Protein AF-A0A8H9Z1A9-F1 (afdb_monomer_lite)

Radius of gyration: 27.66 Å; chains: 1; bounding box: 93×55×69 Å

Organism: NCBI:txid2745518

Structure (mmCIF, N/CA/C/O backbone):
data_AF-A0A8H9Z1A9-F1
#
_entry.id   AF-A0A8H9Z1A9-F1
#
loop_
_atom_site.group_PDB
_atom_site.id
_atom_site.type_symbol
_atom_site.label_atom_id
_atom_site.label_alt_id
_atom_site.label_comp_id
_atom_site.label_asym_id
_atom_site.label_entity_id
_atom_site.label_seq_id
_atom_site.pdbx_PDB_ins_code
_atom_site.Cartn_x
_atom_site.Cartn_y
_atom_site.Cartn_z
_atom_site.occupancy
_atom_site.B_iso_or_equiv
_atom_site.auth_seq_id
_atom_site.auth_comp_id
_atom_site.auth_asym_id
_atom_site.auth_atom_id
_atom_site.pdbx_PDB_model_num
ATOM 1 N N . MET A 1 1 ? -10.142 10.545 -4.985 1.00 62.84 1 MET A N 1
ATOM 2 C CA . MET A 1 1 ? -9.110 9.482 -5.034 1.00 62.84 1 MET A CA 1
ATOM 3 C C . MET A 1 1 ? -9.281 8.607 -3.799 1.00 62.84 1 MET A C 1
ATOM 5 O O . MET A 1 1 ? -9.238 9.154 -2.706 1.00 62.84 1 MET A O 1
ATOM 9 N N . VAL A 1 2 ? -9.558 7.305 -3.950 1.00 83.50 2 VAL A N 1
ATOM 10 C CA . VAL A 1 2 ? -9.891 6.419 -2.812 1.00 83.50 2 VAL A CA 1
ATOM 11 C C . VAL A 1 2 ? -8.651 6.142 -1.964 1.00 83.50 2 VAL A C 1
ATOM 13 O O . VAL A 1 2 ? -7.680 5.559 -2.443 1.00 83.50 2 VAL A O 1
ATOM 16 N N . ARG A 1 3 ? -8.652 6.579 -0.709 1.00 92.00 3 ARG A N 1
ATOM 17 C CA . ARG A 1 3 ? -7.568 6.290 0.233 1.00 92.00 3 ARG A CA 1
ATOM 18 C C . ARG A 1 3 ? -7.821 4.937 0.879 1.00 92.00 3 ARG A C 1
ATOM 20 O O . ARG A 1 3 ? -8.902 4.735 1.418 1.00 92.00 3 ARG A O 1
ATOM 27 N N . ILE A 1 4 ? -6.826 4.056 0.851 1.00 94.94 4 ILE A N 1
ATOM 28 C CA . ILE A 1 4 ? -6.911 2.742 1.492 1.00 94.94 4 ILE A CA 1
ATOM 29 C C . ILE A 1 4 ? -6.527 2.911 2.964 1.00 94.94 4 ILE A C 1
ATOM 31 O O . ILE A 1 4 ? -5.382 3.274 3.243 1.00 94.94 4 ILE A O 1
ATOM 35 N N . PRO A 1 5 ? -7.458 2.703 3.909 1.00 94.50 5 PRO A N 1
ATOM 36 C CA . PRO A 1 5 ? -7.191 2.853 5.330 1.00 94.50 5 PRO A CA 1
ATOM 37 C C . PRO A 1 5 ? -6.104 1.894 5.816 1.00 94.50 5 PRO A C 1
ATOM 39 O O . PRO A 1 5 ? -6.114 0.704 5.514 1.00 94.50 5 PRO A O 1
ATOM 42 N N . VAL A 1 6 ? -5.191 2.422 6.625 1.00 95.56 6 VAL A N 1
ATOM 43 C CA . VAL A 1 6 ? -4.161 1.658 7.339 1.00 95.56 6 VAL A CA 1
ATOM 44 C C . VAL A 1 6 ? -4.334 1.925 8.829 1.00 95.56 6 VAL A C 1
ATOM 46 O O . VAL A 1 6 ? -4.584 3.068 9.207 1.00 95.56 6 VAL A O 1
ATOM 49 N N . THR A 1 7 ? -4.228 0.904 9.675 1.00 95.31 7 THR A N 1
ATOM 50 C CA . THR A 1 7 ? -4.282 1.047 11.142 1.00 95.31 7 THR A CA 1
ATOM 51 C C . THR A 1 7 ? -2.880 1.132 11.745 1.00 95.31 7 THR A C 1
ATOM 53 O O . THR A 1 7 ? -1.889 0.772 11.104 1.00 95.31 7 THR A O 1
ATOM 56 N N . SER A 1 8 ? -2.760 1.576 12.998 1.00 94.19 8 SER A N 1
ATOM 57 C CA . SER A 1 8 ? -1.478 1.521 13.712 1.00 94.19 8 SER A CA 1
ATOM 58 C C . SER A 1 8 ? -0.990 0.076 13.869 1.00 94.19 8 SER A C 1
ATOM 60 O O . SER A 1 8 ? 0.189 -0.203 13.660 1.00 94.19 8 SER A O 1
ATOM 62 N N . ALA A 1 9 ? -1.905 -0.869 14.108 1.00 92.38 9 ALA A N 1
ATOM 63 C CA . ALA A 1 9 ? -1.573 -2.288 14.205 1.00 92.38 9 ALA A CA 1
ATOM 64 C C . ALA A 1 9 ? -0.994 -2.848 12.894 1.00 92.38 9 ALA A C 1
ATOM 66 O O . ALA A 1 9 ? -0.084 -3.677 12.930 1.00 92.38 9 ALA A O 1
ATOM 67 N N . ASP A 1 10 ? -1.455 -2.385 11.728 1.00 94.25 10 ASP A N 1
ATOM 68 C CA . ASP A 1 10 ? -0.893 -2.807 10.437 1.00 94.25 10 ASP A CA 1
ATOM 69 C C . ASP A 1 10 ? 0.576 -2.383 10.266 1.00 94.25 10 ASP A C 1
ATOM 71 O O . ASP A 1 10 ? 1.380 -3.113 9.671 1.00 94.25 10 ASP A O 1
ATOM 75 N N . LEU A 1 11 ? 0.945 -1.221 10.814 1.00 93.12 11 LEU A N 1
ATOM 76 C CA . LEU A 1 11 ? 2.328 -0.742 10.829 1.00 93.12 11 LEU A CA 1
ATOM 77 C C . LEU A 1 11 ? 3.201 -1.531 11.815 1.00 93.12 11 LEU A C 1
ATOM 79 O O . LEU A 1 11 ? 4.349 -1.860 11.489 1.00 93.12 11 LEU A O 1
ATOM 83 N N . ASP A 1 12 ? 2.651 -1.871 12.981 1.00 90.44 12 ASP A N 1
ATOM 84 C CA . ASP A 1 12 ? 3.384 -2.510 14.077 1.00 90.44 12 ASP A CA 1
ATOM 85 C C . ASP A 1 12 ? 3.617 -4.011 13.836 1.00 90.44 12 ASP A C 1
ATOM 87 O O . ASP A 1 12 ? 4.721 -4.517 14.045 1.00 90.44 12 ASP A O 1
ATOM 91 N N . THR A 1 13 ? 2.617 -4.717 13.297 1.00 83.75 13 THR A N 1
ATOM 92 C CA . THR A 1 13 ? 2.626 -6.181 13.071 1.00 83.75 13 THR A CA 1
ATOM 93 C C . THR A 1 13 ? 3.513 -6.640 11.908 1.00 83.75 13 THR A C 1
ATOM 95 O O . THR A 1 13 ? 3.608 -7.830 11.619 1.00 83.75 13 THR A O 1
ATOM 98 N N . GLY A 1 14 ? 4.174 -5.714 11.210 1.00 86.25 14 GLY A N 1
ATOM 99 C CA . GLY A 1 14 ? 5.086 -6.030 10.110 1.00 86.25 14 GLY A CA 1
ATOM 100 C C . GLY A 1 14 ? 4.408 -6.334 8.770 1.00 86.25 14 GLY A C 1
ATOM 101 O O . GLY A 1 14 ? 5.121 -6.504 7.780 1.00 86.25 14 GLY A O 1
ATOM 102 N N . ARG A 1 15 ? 3.070 -6.312 8.689 1.00 91.25 15 ARG A N 1
ATOM 103 C CA . ARG A 1 15 ? 2.307 -6.473 7.434 1.00 91.25 15 ARG A CA 1
ATOM 104 C C . ARG A 1 15 ? 2.761 -5.469 6.379 1.00 91.25 15 ARG A C 1
ATOM 106 O O . ARG A 1 15 ? 3.221 -5.853 5.308 1.00 91.25 15 ARG A O 1
ATOM 113 N N . ILE A 1 16 ? 2.774 -4.189 6.749 1.00 94.38 16 ILE A N 1
ATOM 114 C CA . ILE A 1 16 ? 3.230 -3.100 5.878 1.00 94.38 16 ILE A CA 1
ATOM 115 C C . ILE A 1 16 ? 4.717 -3.252 5.523 1.00 94.38 16 ILE A C 1
ATOM 117 O O . ILE A 1 16 ? 5.109 -3.028 4.379 1.00 94.38 16 ILE A O 1
ATOM 121 N N . LYS A 1 17 ? 5.561 -3.695 6.468 1.00 94.50 17 LYS A N 1
ATOM 122 C CA . LYS A 1 17 ? 6.991 -3.947 6.202 1.00 94.50 17 LYS A CA 1
ATOM 123 C C . LYS A 1 17 ? 7.175 -5.042 5.145 1.00 94.50 17 LYS A C 1
ATOM 125 O O . LYS A 1 17 ? 8.030 -4.899 4.273 1.00 94.50 17 LYS A O 1
ATOM 130 N N . SER A 1 18 ? 6.363 -6.098 5.203 1.00 95.19 18 SER A N 1
ATOM 131 C CA . SER A 1 18 ? 6.333 -7.164 4.199 1.00 95.19 18 SER A CA 1
ATOM 132 C C . SER A 1 18 ? 5.908 -6.620 2.835 1.00 95.19 18 SER A C 1
ATOM 134 O O . SER A 1 18 ? 6.637 -6.804 1.862 1.00 95.19 18 SER A O 1
ATOM 136 N N . SER A 1 19 ? 4.813 -5.857 2.759 1.00 95.69 19 SER A N 1
ATOM 137 C CA . SER A 1 19 ? 4.343 -5.261 1.500 1.00 95.69 19 SER A CA 1
ATOM 138 C C . SER A 1 19 ? 5.366 -4.307 0.875 1.00 95.69 19 SER A C 1
ATOM 140 O O . SER A 1 19 ? 5.621 -4.393 -0.321 1.00 95.69 19 SER A O 1
ATOM 142 N N . ILE A 1 20 ? 6.033 -3.464 1.671 1.00 95.56 20 ILE A N 1
ATOM 143 C CA . ILE A 1 20 ? 7.129 -2.591 1.208 1.00 95.56 20 ILE A CA 1
ATOM 144 C C . ILE A 1 20 ? 8.306 -3.418 0.679 1.00 95.56 20 ILE A C 1
ATOM 146 O O . ILE A 1 20 ? 8.873 -3.098 -0.364 1.00 95.56 20 ILE A O 1
ATOM 150 N N . SER A 1 21 ? 8.683 -4.490 1.382 1.00 94.50 21 SER A N 1
ATOM 151 C CA . SER A 1 21 ? 9.758 -5.388 0.943 1.00 94.50 21 SER A CA 1
ATOM 152 C C . SER A 1 21 ? 9.432 -6.034 -0.404 1.00 94.50 21 SER A C 1
ATOM 154 O O . SER A 1 21 ? 10.288 -6.087 -1.285 1.00 94.50 21 SER A O 1
ATOM 156 N N . LYS A 1 22 ? 8.182 -6.471 -0.600 1.00 95.12 22 LYS A N 1
ATOM 157 C CA . LYS A 1 22 ? 7.711 -7.013 -1.879 1.00 95.12 22 LYS A CA 1
ATOM 158 C C . LYS A 1 22 ? 7.690 -5.942 -2.968 1.00 95.12 22 LYS A C 1
ATOM 160 O O . LYS A 1 22 ? 8.250 -6.179 -4.030 1.00 95.12 22 LYS A O 1
ATOM 165 N N . LEU A 1 23 ? 7.171 -4.744 -2.683 1.00 94.50 23 LEU A N 1
ATOM 166 C CA . LEU A 1 23 ? 7.170 -3.618 -3.625 1.00 94.50 23 LEU A CA 1
ATOM 167 C C . LEU A 1 23 ? 8.586 -3.294 -4.121 1.00 94.50 23 LEU A C 1
ATOM 169 O O . LEU A 1 23 ? 8.792 -3.097 -5.314 1.00 94.50 23 LEU A O 1
ATOM 173 N N . SER A 1 24 ? 9.580 -3.320 -3.226 1.00 93.94 24 SER A N 1
ATOM 174 C CA . SER A 1 24 ? 10.984 -3.087 -3.582 1.00 93.94 24 SER A CA 1
ATOM 175 C C . SER A 1 24 ? 11.524 -4.066 -4.629 1.00 93.94 24 SER A C 1
ATOM 177 O O . SER A 1 24 ? 12.461 -3.702 -5.333 1.00 93.94 24 SER A O 1
ATOM 179 N N . LYS A 1 25 ? 10.990 -5.293 -4.715 1.00 92.69 25 LYS A N 1
ATOM 180 C CA . LYS A 1 25 ? 11.422 -6.310 -5.692 1.00 92.69 25 LYS A CA 1
ATOM 181 C C . LYS A 1 25 ? 10.863 -6.056 -7.091 1.00 92.69 25 LYS A C 1
ATOM 183 O O . LYS A 1 25 ? 11.420 -6.545 -8.064 1.00 92.69 25 LYS A O 1
ATOM 188 N N . HIS A 1 26 ? 9.770 -5.304 -7.178 1.00 91.00 26 HIS A N 1
ATOM 189 C CA . HIS A 1 26 ? 9.081 -4.993 -8.428 1.00 91.00 26 HIS A CA 1
ATOM 190 C C . HIS A 1 26 ? 9.408 -3.595 -8.960 1.00 91.00 26 HIS A C 1
ATOM 192 O O . HIS A 1 26 ? 8.809 -3.174 -9.947 1.00 91.00 26 HIS A O 1
ATOM 198 N N . HIS A 1 27 ? 10.336 -2.879 -8.319 1.00 86.00 27 HIS A N 1
ATOM 199 C CA . HIS A 1 27 ? 10.733 -1.545 -8.750 1.00 86.00 27 HIS A CA 1
ATOM 200 C C . HIS A 1 27 ? 11.257 -1.584 -10.202 1.00 86.00 27 HIS A C 1
ATOM 202 O O . HIS A 1 27 ? 12.023 -2.496 -10.528 1.00 86.00 27 HIS A O 1
ATOM 208 N N . PRO A 1 28 ? 10.845 -0.640 -11.072 1.00 80.69 28 PRO A N 1
ATOM 209 C CA . PRO A 1 28 ? 11.168 -0.672 -12.501 1.00 80.69 28 PRO A CA 1
ATOM 210 C C . PRO A 1 28 ? 12.679 -0.648 -12.768 1.00 80.69 28 PRO A C 1
ATOM 212 O O . PRO A 1 28 ? 13.165 -1.414 -13.598 1.00 80.69 28 PRO A O 1
ATOM 215 N N . ASP A 1 29 ? 13.430 0.138 -11.996 1.00 76.19 29 ASP A N 1
ATOM 216 C CA . ASP A 1 29 ? 14.893 0.130 -12.037 1.00 76.19 29 ASP A CA 1
ATOM 217 C C . ASP A 1 29 ? 15.447 -1.046 -11.223 1.00 76.19 29 ASP A C 1
ATOM 219 O O . ASP A 1 29 ? 15.693 -0.932 -10.022 1.00 76.19 29 ASP A O 1
ATOM 223 N N . GLN A 1 30 ? 15.613 -2.203 -11.869 1.00 68.81 30 GLN A N 1
ATOM 224 C CA . GLN A 1 30 ? 16.149 -3.413 -11.226 1.00 68.81 30 GLN A CA 1
ATOM 225 C C . GLN A 1 30 ? 17.680 -3.420 -11.102 1.00 68.81 30 GLN A C 1
ATOM 227 O O . GLN A 1 30 ? 18.226 -4.220 -10.343 1.00 68.81 30 GLN A O 1
ATOM 232 N N . SER A 1 31 ? 18.382 -2.540 -11.824 1.00 74.12 31 SER A N 1
ATOM 233 C CA . SER A 1 31 ? 19.851 -2.482 -11.830 1.00 74.12 31 SER A CA 1
ATOM 234 C C . SER A 1 31 ? 20.436 -2.005 -10.499 1.00 74.12 31 SER A C 1
ATOM 236 O O . SER A 1 31 ? 21.551 -2.381 -10.142 1.00 74.12 31 SER A O 1
ATOM 238 N N . VAL A 1 32 ? 19.679 -1.210 -9.736 1.00 80.62 32 VAL A N 1
ATOM 239 C CA . VAL A 1 32 ? 20.080 -0.695 -8.426 1.00 80.62 32 VAL A CA 1
ATOM 240 C C . VAL A 1 32 ? 18.917 -0.840 -7.460 1.00 80.62 32 VAL A C 1
ATOM 242 O O . VAL A 1 32 ? 17.820 -0.344 -7.700 1.00 80.62 32 VAL A O 1
ATOM 245 N N . LYS A 1 33 ? 19.162 -1.486 -6.317 1.00 85.31 33 LYS A N 1
ATOM 246 C CA . LYS A 1 33 ? 18.145 -1.619 -5.272 1.00 85.31 33 LYS A CA 1
ATOM 247 C C . LYS A 1 33 ? 17.685 -0.224 -4.815 1.00 85.31 33 LYS A C 1
ATOM 249 O O . LYS A 1 33 ? 18.521 0.557 -4.350 1.00 85.31 33 LYS A O 1
ATOM 254 N N . PRO A 1 34 ? 16.380 0.094 -4.879 1.00 90.25 34 PRO A N 1
ATOM 255 C CA . PRO A 1 34 ? 15.892 1.414 -4.507 1.00 90.25 34 PRO A CA 1
ATOM 256 C C . PRO A 1 34 ? 16.126 1.689 -3.018 1.00 90.25 34 PRO A C 1
ATOM 258 O O . PRO A 1 34 ? 16.069 0.791 -2.168 1.00 90.25 34 PRO A O 1
ATOM 261 N N . LYS A 1 35 ? 16.351 2.963 -2.679 1.00 93.06 35 LYS A N 1
ATOM 262 C CA . LYS A 1 35 ? 16.435 3.395 -1.280 1.00 93.06 35 LYS A CA 1
ATOM 263 C C . LYS A 1 35 ? 15.122 3.074 -0.569 1.00 93.06 35 LYS A C 1
ATOM 265 O O . LYS A 1 35 ? 14.036 3.297 -1.100 1.00 93.06 35 LYS A O 1
ATOM 270 N N . ARG A 1 36 ? 15.215 2.616 0.682 1.00 93.81 36 ARG A N 1
ATOM 271 C CA . ARG A 1 36 ? 14.041 2.268 1.499 1.00 93.81 36 ARG A CA 1
ATOM 272 C C . ARG A 1 36 ? 13.038 3.420 1.615 1.00 93.81 36 ARG A C 1
ATOM 274 O O . ARG A 1 36 ? 11.839 3.167 1.576 1.00 93.81 36 ARG A O 1
ATOM 281 N N . SER A 1 37 ? 13.521 4.655 1.750 1.00 94.81 37 SER A N 1
ATOM 282 C CA . SER A 1 37 ? 12.680 5.854 1.818 1.00 94.81 37 SER A CA 1
ATOM 283 C C . SER A 1 37 ? 11.862 6.056 0.542 1.00 94.81 37 SER A C 1
ATOM 285 O O . SER A 1 37 ? 10.675 6.354 0.633 1.00 94.81 37 SER A O 1
ATOM 287 N N . THR A 1 38 ? 12.456 5.819 -0.631 1.00 94.00 38 THR A N 1
ATOM 288 C CA . THR A 1 38 ? 11.764 5.875 -1.925 1.00 94.00 38 THR A CA 1
ATOM 289 C C . THR A 1 38 ? 10.660 4.829 -1.990 1.00 94.00 38 THR A C 1
ATOM 291 O O . THR A 1 38 ? 9.514 5.175 -2.247 1.00 94.00 38 THR A O 1
ATOM 294 N N . VAL A 1 39 ? 10.960 3.569 -1.650 1.00 95.25 39 VAL A N 1
ATOM 295 C CA . VAL A 1 39 ? 9.948 2.497 -1.668 1.00 95.25 39 VAL A CA 1
ATOM 296 C C . VAL A 1 39 ? 8.817 2.780 -0.678 1.00 95.25 39 VAL A C 1
ATOM 298 O O . VAL A 1 39 ? 7.655 2.554 -0.990 1.00 95.25 39 VAL A O 1
ATOM 301 N N . GLN A 1 40 ? 9.131 3.308 0.507 1.00 96.50 40 GLN A N 1
ATOM 302 C CA . GLN A 1 40 ? 8.133 3.733 1.493 1.00 96.50 40 GLN A CA 1
ATOM 303 C C . GLN A 1 40 ? 7.245 4.866 0.976 1.00 96.50 40 GLN A C 1
ATOM 305 O O . GLN A 1 40 ? 6.033 4.842 1.187 1.00 96.50 40 GLN A O 1
ATOM 310 N N . HIS A 1 41 ? 7.841 5.850 0.305 1.00 96.25 41 HIS A N 1
ATOM 311 C CA . HIS A 1 41 ? 7.111 6.955 -0.294 1.00 96.25 41 HIS A CA 1
ATOM 312 C C . HIS A 1 41 ? 6.172 6.454 -1.397 1.00 96.25 41 HIS A C 1
ATOM 314 O O . HIS A 1 41 ? 4.972 6.704 -1.325 1.00 96.25 41 HIS A O 1
ATOM 320 N N . THR A 1 42 ? 6.680 5.652 -2.337 1.00 95.31 42 THR A N 1
ATOM 321 C CA . THR A 1 42 ? 5.867 5.039 -3.395 1.00 95.31 42 THR A CA 1
ATOM 322 C C . THR A 1 42 ? 4.760 4.163 -2.819 1.00 95.31 42 THR A C 1
ATOM 324 O O . THR A 1 42 ? 3.618 4.252 -3.258 1.00 95.31 42 THR A O 1
ATOM 327 N N . PHE A 1 43 ? 5.061 3.364 -1.793 1.00 96.69 43 PHE A N 1
ATOM 328 C CA . PHE A 1 43 ? 4.066 2.546 -1.105 1.00 96.69 43 PHE A CA 1
ATOM 329 C C . PHE A 1 43 ? 2.927 3.398 -0.520 1.00 96.69 43 PHE A C 1
ATOM 331 O O . PHE A 1 43 ? 1.757 3.046 -0.635 1.00 96.69 43 PHE A O 1
ATOM 338 N N . ALA A 1 44 ? 3.239 4.552 0.070 1.00 97.06 44 ALA A N 1
ATOM 339 C CA . ALA A 1 44 ? 2.214 5.464 0.564 1.00 97.06 44 ALA A CA 1
ATOM 340 C C . ALA A 1 44 ? 1.374 6.067 -0.578 1.00 97.06 44 ALA A C 1
ATOM 342 O O . ALA A 1 44 ? 0.147 6.120 -0.476 1.00 97.06 44 ALA A O 1
ATOM 343 N N . GLN A 1 45 ? 2.013 6.448 -1.686 1.00 95.88 45 GLN A N 1
ATOM 344 C CA . GLN A 1 45 ? 1.337 7.005 -2.861 1.00 95.88 45 GLN A CA 1
ATOM 345 C C . GLN A 1 45 ? 0.358 6.022 -3.498 1.00 95.88 45 GLN A C 1
ATOM 347 O O . GLN A 1 45 ? -0.790 6.385 -3.762 1.00 95.88 45 GLN A O 1
ATOM 352 N N . ILE A 1 46 ? 0.751 4.757 -3.678 1.00 96.25 46 ILE A N 1
ATOM 353 C CA . ILE A 1 46 ? -0.156 3.739 -4.229 1.00 96.25 46 ILE A CA 1
ATOM 354 C C . ILE A 1 46 ? -1.345 3.471 -3.296 1.00 96.25 46 ILE A C 1
ATOM 356 O O . ILE A 1 46 ? -2.437 3.173 -3.773 1.00 96.25 46 ILE A O 1
ATOM 360 N N . LEU A 1 47 ? -1.198 3.682 -1.984 1.00 96.44 47 LEU A N 1
ATOM 361 C CA . LEU A 1 47 ? -2.310 3.612 -1.031 1.00 96.44 47 LEU A CA 1
ATOM 362 C C . LEU A 1 47 ? -3.178 4.887 -0.984 1.00 96.44 47 LEU A C 1
ATOM 364 O O . LEU A 1 47 ? -4.259 4.882 -0.394 1.00 96.44 47 LEU A O 1
ATOM 368 N N . GLY A 1 48 ? -2.773 5.960 -1.668 1.00 95.56 48 GLY A N 1
ATOM 369 C CA . GLY A 1 48 ? -3.537 7.208 -1.773 1.00 95.56 48 GLY A CA 1
ATOM 370 C C . GLY A 1 48 ? -3.156 8.260 -0.728 1.00 95.56 48 GLY A C 1
ATOM 371 O O . GLY A 1 48 ? -3.982 9.095 -0.346 1.00 95.56 48 GLY A O 1
ATOM 372 N N . TYR A 1 49 ? -1.917 8.207 -0.246 1.00 96.44 49 TYR A N 1
ATOM 373 C CA . TYR A 1 49 ? -1.316 9.196 0.647 1.00 96.44 49 TYR A CA 1
ATOM 374 C C . TYR A 1 49 ? -0.251 10.004 -0.103 1.00 96.44 49 TYR A C 1
ATOM 376 O O . TYR A 1 49 ? 0.397 9.492 -1.007 1.00 96.44 49 TYR A O 1
ATOM 384 N N . GLY A 1 50 ? -0.025 11.257 0.280 1.00 94.06 50 GLY A N 1
ATOM 385 C CA . GLY A 1 50 ? 1.029 12.101 -0.286 1.00 94.06 50 GLY A CA 1
ATOM 386 C C . GLY A 1 50 ? 2.441 11.662 0.110 1.00 94.06 50 GLY A C 1
ATOM 387 O O . GLY A 1 50 ? 3.406 11.990 -0.574 1.00 94.06 50 GLY A O 1
ATOM 388 N N . GLY A 1 51 ? 2.587 10.885 1.187 1.00 95.69 51 GLY A N 1
ATOM 389 C CA . GLY A 1 51 ? 3.869 10.324 1.597 1.00 95.69 51 GLY A CA 1
ATOM 390 C C . GLY A 1 51 ? 3.776 9.426 2.827 1.00 95.69 51 GLY A C 1
ATOM 391 O O . GLY A 1 51 ? 2.726 9.290 3.457 1.00 95.69 51 GLY A O 1
ATOM 392 N N . TYR A 1 52 ? 4.901 8.803 3.185 1.00 97.00 52 TYR A N 1
ATOM 393 C CA . TYR A 1 52 ? 4.932 7.803 4.256 1.00 97.00 52 TYR A CA 1
ATOM 394 C C . TYR A 1 52 ? 4.639 8.387 5.646 1.00 97.00 52 TYR A C 1
ATOM 396 O O . TYR A 1 52 ? 4.010 7.723 6.465 1.00 97.00 52 TYR A O 1
ATOM 404 N N . GLU A 1 53 ? 5.032 9.635 5.912 1.00 97.19 53 GLU A N 1
ATOM 405 C CA . GLU A 1 53 ? 4.719 10.303 7.185 1.00 97.19 53 GLU A CA 1
ATOM 406 C C . GLU A 1 53 ? 3.230 10.659 7.309 1.00 97.19 53 GLU A C 1
ATOM 408 O O . GLU A 1 53 ? 2.651 10.527 8.390 1.00 97.19 53 GLU A O 1
ATOM 413 N N . GLU A 1 54 ? 2.569 11.019 6.203 1.00 97.38 54 GLU A N 1
ATOM 414 C CA . GLU A 1 54 ? 1.114 11.201 6.188 1.00 97.38 54 GLU A CA 1
ATOM 415 C C . GLU A 1 54 ? 0.401 9.870 6.451 1.00 97.38 54 GLU A C 1
ATOM 417 O O . GLU A 1 54 ? -0.504 9.811 7.285 1.00 97.38 54 GLU A O 1
ATOM 422 N N . LEU A 1 55 ? 0.852 8.787 5.807 1.00 97.19 55 LEU A N 1
ATOM 423 C CA . LEU A 1 55 ? 0.329 7.441 6.042 1.00 97.19 55 LEU A CA 1
ATOM 424 C C . LEU A 1 55 ? 0.447 7.048 7.519 1.00 97.19 55 LEU A C 1
ATOM 426 O O . LEU A 1 55 ? -0.535 6.600 8.107 1.00 97.19 55 LEU A O 1
ATOM 430 N N . ARG A 1 56 ? 1.612 7.259 8.151 1.00 96.88 56 ARG A N 1
ATOM 431 C CA . ARG A 1 56 ? 1.802 6.982 9.589 1.00 96.88 56 ARG A CA 1
ATOM 432 C C . ARG A 1 56 ? 0.894 7.832 10.468 1.00 96.88 56 ARG A C 1
ATOM 434 O O . ARG A 1 56 ? 0.291 7.319 11.408 1.00 96.88 56 ARG A O 1
ATOM 441 N N . SER A 1 57 ? 0.790 9.122 10.159 1.00 96.88 57 SER A N 1
ATOM 442 C CA . SER A 1 57 ? -0.055 10.053 10.908 1.00 96.88 57 SER A CA 1
ATOM 443 C C . SER A 1 57 ? -1.521 9.637 10.840 1.00 96.88 57 SER A C 1
ATOM 445 O O . SER A 1 57 ? -2.206 9.619 11.862 1.00 96.88 57 SER A O 1
ATOM 447 N N . GLN A 1 58 ? -1.998 9.240 9.659 1.00 95.50 58 GLN A N 1
ATOM 448 C CA . GLN A 1 58 ? -3.359 8.747 9.493 1.00 95.50 58 GLN A CA 1
ATOM 449 C C . GLN A 1 58 ? -3.566 7.391 10.169 1.00 95.50 58 GLN A C 1
ATOM 451 O O . GLN A 1 58 ? -4.594 7.188 10.805 1.00 95.50 58 GLN A O 1
ATOM 456 N N . ALA A 1 59 ? -2.592 6.486 10.099 1.00 95.38 59 ALA A N 1
ATOM 457 C CA . ALA A 1 59 ? -2.675 5.196 10.773 1.00 95.38 59 ALA A CA 1
ATOM 458 C C . ALA A 1 59 ? -2.784 5.340 12.295 1.00 95.38 59 ALA A C 1
ATOM 460 O O . ALA A 1 59 ? -3.572 4.644 12.929 1.00 95.38 59 ALA A O 1
ATOM 461 N N . LYS A 1 60 ? -2.069 6.309 12.881 1.00 95.00 60 LYS A N 1
ATOM 462 C CA . LYS A 1 60 ? -2.208 6.6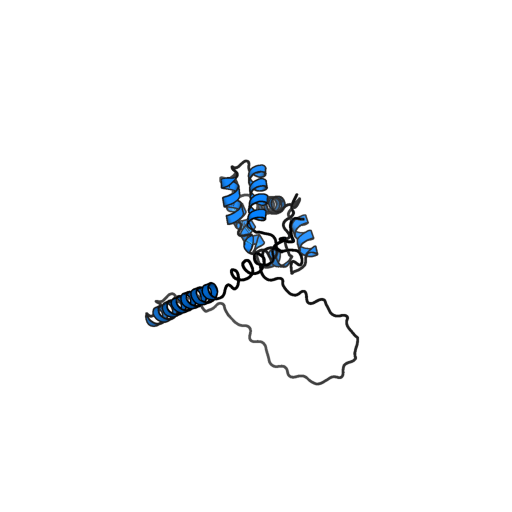54 14.300 1.00 95.00 60 LYS A CA 1
ATOM 463 C C . LYS A 1 60 ? -3.606 7.186 14.630 1.00 95.00 60 LYS A C 1
ATOM 465 O O . LYS A 1 60 ? -4.148 6.825 15.668 1.00 95.00 60 LYS A O 1
ATOM 470 N N . LYS A 1 61 ? -4.199 8.005 13.751 1.00 93.88 61 LYS A N 1
ATOM 471 C CA . LYS A 1 61 ? -5.582 8.500 13.907 1.00 93.88 61 LYS A CA 1
ATOM 472 C C . LYS A 1 61 ? -6.617 7.379 13.809 1.00 93.88 61 LYS A C 1
ATOM 474 O O . LYS A 1 61 ? -7.594 7.403 14.542 1.00 93.88 61 LYS A O 1
ATOM 479 N N . ASN A 1 62 ? -6.385 6.401 12.935 1.00 92.38 62 ASN A N 1
ATOM 480 C CA . ASN A 1 62 ? -7.256 5.237 12.781 1.00 92.38 62 ASN A CA 1
ATOM 481 C C . ASN A 1 62 ? -7.173 4.274 13.983 1.00 92.38 62 ASN A C 1
ATOM 483 O O . ASN A 1 62 ? -8.057 3.445 14.159 1.00 92.38 62 ASN A O 1
ATOM 487 N N . GLY A 1 63 ? -6.133 4.381 14.817 1.00 92.19 63 GLY A N 1
ATOM 488 C CA . GLY A 1 63 ? -5.939 3.520 15.979 1.00 92.19 63 GLY A CA 1
ATOM 489 C C . GLY A 1 63 ? -5.564 2.086 15.602 1.00 92.19 63 GLY A C 1
ATOM 490 O O . GLY A 1 63 ? -5.169 1.800 14.472 1.00 92.19 63 GLY A O 1
ATOM 491 N N . ALA A 1 64 ? -5.666 1.173 16.569 1.00 91.25 64 ALA A N 1
ATOM 492 C CA . ALA A 1 64 ? -5.234 -0.217 16.409 1.00 91.25 64 ALA A CA 1
ATOM 493 C C . ALA A 1 64 ? -6.213 -1.093 15.609 1.00 91.25 64 ALA A C 1
ATOM 495 O O . ALA A 1 64 ? -5.853 -2.197 15.208 1.00 91.25 64 ALA A O 1
ATOM 496 N N . ILE A 1 65 ? -7.450 -0.636 15.422 1.00 90.31 65 ILE A N 1
ATOM 497 C CA . ILE A 1 65 ? -8.539 -1.411 14.829 1.00 90.31 65 ILE A CA 1
ATOM 498 C C . ILE A 1 65 ? -9.262 -0.520 13.829 1.00 90.31 65 ILE A C 1
ATOM 500 O O . ILE A 1 65 ? -9.643 0.597 14.170 1.00 90.31 65 ILE A O 1
ATOM 504 N N . TYR A 1 66 ? -9.483 -1.024 12.619 1.00 89.94 66 TYR A N 1
ATOM 505 C CA . TYR A 1 66 ? -10.292 -0.324 11.632 1.00 89.94 66 TYR A CA 1
ATOM 506 C C . TYR A 1 66 ? -11.785 -0.489 11.946 1.00 89.94 66 TYR A C 1
ATOM 508 O O . TYR A 1 66 ? -12.260 -1.602 12.161 1.00 89.94 66 TYR A O 1
ATOM 516 N N . SER A 1 67 ? -12.518 0.624 11.985 1.00 84.62 67 SER A N 1
ATOM 517 C CA . SER A 1 67 ? -13.940 0.679 12.355 1.00 84.62 67 SER A CA 1
ATOM 518 C C . SER A 1 67 ? -14.884 1.034 11.203 1.00 84.62 67 SER A C 1
ATOM 520 O O . SER A 1 67 ? -16.092 1.110 11.413 1.00 84.62 67 SER A O 1
ATOM 522 N N . GLY A 1 68 ? -14.353 1.302 10.007 1.00 85.12 68 GLY A N 1
ATOM 523 C CA . GLY A 1 68 ? -15.169 1.624 8.838 1.00 85.12 68 GLY A CA 1
ATOM 524 C C . GLY A 1 68 ? -15.715 0.381 8.133 1.00 85.12 68 GLY A C 1
ATOM 525 O O . GLY A 1 68 ? -15.496 -0.751 8.564 1.00 85.12 68 GLY A O 1
ATOM 526 N N . GLN A 1 69 ? -16.416 0.604 7.022 1.00 85.25 69 GLN A N 1
ATOM 527 C CA . GLN A 1 69 ? -16.897 -0.472 6.159 1.00 85.25 69 GLN A CA 1
ATOM 528 C C . GLN A 1 69 ? -15.715 -1.244 5.558 1.00 85.25 69 GLN A C 1
ATOM 530 O O . GLN A 1 69 ? -14.766 -0.632 5.065 1.00 85.25 69 GLN A O 1
ATOM 535 N N . SER A 1 70 ? -15.789 -2.578 5.597 1.00 87.69 70 SER A N 1
ATOM 536 C CA . SER A 1 70 ? -14.798 -3.441 4.949 1.00 87.69 70 SER A CA 1
ATOM 537 C C . SER A 1 70 ? -14.709 -3.104 3.462 1.00 87.69 70 SER A C 1
ATOM 539 O O . SER A 1 70 ? -15.734 -2.876 2.817 1.00 87.69 70 SER A O 1
ATOM 541 N N . LEU A 1 71 ? -13.490 -3.039 2.934 1.00 90.44 71 LEU A N 1
ATOM 542 C CA . LEU A 1 71 ? -13.279 -2.789 1.511 1.00 90.44 71 LEU A CA 1
ATOM 543 C C . LEU A 1 71 ? -13.200 -4.109 0.751 1.00 90.44 71 LEU A C 1
ATOM 545 O O . LEU A 1 71 ? -12.563 -5.054 1.215 1.00 90.44 71 LEU A O 1
ATOM 549 N N . GLU A 1 72 ? -13.783 -4.137 -0.445 1.00 91.25 72 GLU A N 1
ATOM 550 C CA . GLU A 1 72 ? -13.617 -5.250 -1.374 1.00 91.25 72 GLU A CA 1
ATOM 551 C C . GLU A 1 72 ? -12.180 -5.282 -1.902 1.00 91.25 72 GLU A C 1
ATOM 553 O O . GLU A 1 72 ? -11.607 -4.261 -2.305 1.00 91.25 72 GLU A O 1
ATOM 558 N N . LEU A 1 73 ? -11.566 -6.466 -1.863 1.00 91.00 73 LEU A N 1
ATOM 559 C CA . LEU A 1 73 ? -10.163 -6.623 -2.240 1.00 91.00 73 LEU A CA 1
ATOM 560 C C . LEU A 1 73 ? -9.948 -6.302 -3.723 1.00 91.00 73 LEU A C 1
ATOM 562 O O . LEU A 1 73 ? -8.961 -5.647 -4.056 1.00 91.00 73 LEU A O 1
ATOM 566 N N . ASP A 1 74 ? -10.880 -6.709 -4.583 1.00 92.31 74 ASP A N 1
ATOM 567 C CA . ASP A 1 74 ? -10.790 -6.537 -6.035 1.00 92.31 74 ASP A CA 1
ATOM 568 C C . ASP A 1 74 ? -10.828 -5.054 -6.438 1.00 92.31 74 ASP A C 1
ATOM 570 O O . ASP A 1 74 ? -10.021 -4.603 -7.259 1.00 92.31 74 ASP A O 1
ATOM 574 N N . ASP A 1 75 ? -11.674 -4.256 -5.781 1.00 92.12 75 ASP A N 1
ATOM 575 C CA . ASP A 1 75 ? -11.727 -2.803 -5.975 1.00 92.12 75 ASP A CA 1
ATOM 576 C C . ASP A 1 75 ? -10.417 -2.136 -5.544 1.00 92.12 75 ASP A C 1
ATOM 578 O O . ASP A 1 75 ? -9.879 -1.255 -6.229 1.00 92.12 75 ASP A O 1
ATOM 582 N N . VAL A 1 76 ? -9.856 -2.565 -4.408 1.00 93.38 76 VAL A N 1
ATOM 583 C CA . VAL A 1 76 ? -8.579 -2.024 -3.934 1.00 93.38 76 VAL A CA 1
ATOM 584 C C . VAL A 1 76 ? -7.434 -2.414 -4.862 1.00 93.38 76 VAL A C 1
ATOM 586 O O . VAL A 1 76 ? -6.617 -1.549 -5.193 1.00 93.38 76 VAL A O 1
ATOM 589 N N . VAL A 1 77 ? -7.375 -3.669 -5.313 1.00 95.31 77 VAL A N 1
ATOM 590 C CA . VAL A 1 77 ? -6.391 -4.117 -6.304 1.00 95.31 77 VAL A CA 1
ATOM 591 C C . VAL A 1 77 ? -6.501 -3.244 -7.548 1.00 95.31 77 VAL A C 1
ATOM 593 O O . VAL A 1 77 ? -5.512 -2.612 -7.907 1.00 95.31 77 VAL A O 1
ATOM 596 N N . THR A 1 78 ? -7.696 -3.082 -8.117 1.00 95.50 78 THR A N 1
ATOM 597 C CA . THR A 1 78 ? -7.942 -2.225 -9.288 1.00 95.50 78 THR A CA 1
ATOM 598 C C . THR A 1 78 ? -7.397 -0.805 -9.088 1.00 95.50 78 THR A C 1
ATOM 600 O O . THR A 1 78 ? -6.635 -0.284 -9.911 1.00 95.50 78 THR A O 1
ATOM 603 N N . HIS A 1 79 ? -7.712 -0.164 -7.959 1.00 94.62 79 HIS A N 1
ATOM 604 C CA . HIS A 1 79 ? -7.233 1.188 -7.666 1.00 94.62 79 HIS A CA 1
ATOM 605 C C . HIS A 1 79 ? -5.713 1.290 -7.501 1.00 94.62 79 HIS A C 1
ATOM 607 O O . HIS A 1 79 ? -5.119 2.299 -7.898 1.00 94.62 79 HIS A O 1
ATOM 613 N N . ILE A 1 80 ? -5.080 0.283 -6.905 1.00 96.62 80 ILE A N 1
ATOM 614 C CA . ILE A 1 80 ? -3.629 0.244 -6.715 1.00 96.62 80 ILE A CA 1
ATOM 615 C C . ILE A 1 80 ? -2.925 -0.001 -8.044 1.00 96.62 80 ILE A C 1
ATOM 617 O O . ILE A 1 80 ? -1.965 0.706 -8.350 1.00 96.62 80 ILE A O 1
ATOM 621 N N . SER A 1 81 ? -3.420 -0.934 -8.853 1.00 96.94 81 SER A N 1
ATOM 622 C CA . SER A 1 81 ? -2.884 -1.253 -10.177 1.00 96.94 81 SER A CA 1
ATOM 623 C C . SER A 1 81 ? -2.865 -0.024 -11.075 1.00 96.94 81 SER A C 1
ATOM 625 O O . SER A 1 81 ? -1.832 0.309 -11.653 1.00 96.94 81 SER A O 1
ATOM 627 N N . LEU A 1 82 ? -3.958 0.746 -11.098 1.00 96.75 82 LEU A N 1
ATOM 628 C CA . LEU A 1 82 ? -4.018 2.009 -11.839 1.00 96.75 82 LEU A CA 1
ATOM 629 C C . LEU A 1 82 ? -2.939 3.007 -11.392 1.00 96.75 82 LEU A C 1
ATOM 631 O O . LEU A 1 82 ? -2.365 3.715 -12.218 1.00 96.75 82 LEU A O 1
ATOM 635 N N . ARG A 1 83 ? -2.641 3.080 -10.090 1.00 95.88 83 ARG A N 1
ATOM 636 C CA . ARG A 1 83 ? -1.598 3.978 -9.564 1.00 95.88 83 ARG A CA 1
ATOM 637 C C . ARG A 1 83 ? -0.203 3.486 -9.903 1.00 95.88 83 ARG A C 1
ATOM 639 O O . ARG A 1 83 ? 0.616 4.285 -10.339 1.00 95.88 83 ARG A O 1
ATOM 646 N N . ILE A 1 84 ? 0.056 2.192 -9.735 1.00 95.94 84 ILE A N 1
ATOM 647 C CA . ILE A 1 84 ? 1.339 1.575 -10.084 1.00 95.94 84 ILE A CA 1
ATOM 648 C C . ILE A 1 84 ? 1.626 1.778 -11.572 1.00 95.94 84 ILE A C 1
ATOM 650 O O . ILE A 1 84 ? 2.705 2.251 -11.919 1.00 95.94 84 ILE A O 1
ATOM 654 N N . SER A 1 85 ? 0.650 1.497 -12.438 1.00 96.44 85 SER A N 1
ATOM 655 C CA . SER A 1 85 ? 0.779 1.703 -13.881 1.00 96.44 85 SER A CA 1
ATOM 656 C C . SER A 1 85 ? 1.136 3.149 -14.219 1.00 96.44 85 SER A C 1
ATOM 658 O O . SER A 1 85 ? 2.095 3.379 -14.950 1.00 96.44 85 SER A O 1
ATOM 660 N N . ARG A 1 86 ? 0.454 4.128 -13.610 1.00 94.56 86 ARG A N 1
ATOM 661 C CA . ARG A 1 86 ? 0.743 5.555 -13.823 1.00 94.56 86 ARG A CA 1
ATOM 662 C C . ARG A 1 86 ? 2.114 5.980 -13.303 1.00 94.56 86 ARG A C 1
ATOM 664 O O . ARG A 1 86 ? 2.800 6.738 -13.976 1.00 94.56 86 ARG A O 1
ATOM 671 N N . TYR A 1 87 ? 2.509 5.536 -12.112 1.00 92.31 87 TYR A N 1
ATOM 672 C CA . TYR A 1 87 ? 3.769 5.965 -11.498 1.00 92.31 87 TYR A CA 1
ATOM 673 C C . TYR A 1 87 ? 4.994 5.302 -12.120 1.00 92.31 87 TYR A C 1
ATOM 675 O O . TYR A 1 87 ? 6.056 5.915 -12.157 1.00 92.31 87 TYR A O 1
ATOM 683 N N . TRP A 1 88 ? 4.866 4.056 -12.572 1.00 92.38 88 TRP A N 1
ATOM 684 C CA . TRP A 1 88 ? 5.986 3.270 -13.096 1.00 92.38 88 TRP A CA 1
ATOM 685 C C . TRP A 1 88 ? 5.942 3.088 -14.612 1.00 92.38 88 TRP A C 1
ATOM 687 O O . TRP A 1 88 ? 6.832 2.446 -15.161 1.00 92.38 88 TRP A O 1
ATOM 697 N N . ASN A 1 89 ? 4.930 3.648 -15.282 1.00 94.44 89 ASN A N 1
ATOM 698 C CA . ASN A 1 89 ? 4.703 3.527 -16.721 1.00 94.44 89 ASN A CA 1
ATOM 699 C C . ASN A 1 89 ? 4.735 2.063 -17.207 1.00 94.44 89 ASN A C 1
ATOM 701 O O . ASN A 1 89 ? 5.411 1.715 -18.173 1.00 94.44 89 ASN A O 1
ATOM 705 N N . VAL A 1 90 ? 4.034 1.185 -16.483 1.00 94.69 90 VAL A N 1
ATOM 706 C CA . VAL A 1 90 ? 3.902 -0.247 -16.801 1.00 94.69 90 VAL A CA 1
ATOM 707 C C . VAL A 1 90 ? 2.475 -0.574 -17.236 1.00 94.69 90 VAL A C 1
ATOM 709 O O . VAL A 1 90 ? 1.545 0.163 -16.905 1.00 94.69 90 VAL A O 1
ATOM 712 N N . SER A 1 91 ? 2.288 -1.691 -17.946 1.00 96.69 91 SER A N 1
ATOM 713 C CA . SER A 1 91 ? 0.950 -2.152 -18.337 1.00 96.69 91 SER A CA 1
ATOM 714 C C . SER A 1 91 ? 0.066 -2.442 -17.116 1.00 96.69 91 SER A C 1
ATOM 716 O O . SER A 1 91 ? 0.573 -2.704 -16.017 1.00 96.69 91 SER A O 1
ATOM 718 N N . ILE A 1 92 ? -1.255 -2.388 -17.304 1.00 97.19 92 ILE A N 1
ATOM 719 C CA . ILE A 1 92 ? -2.225 -2.632 -16.230 1.00 97.19 92 ILE A CA 1
ATOM 720 C C . ILE A 1 92 ? -2.112 -4.061 -15.704 1.00 97.19 92 ILE A C 1
ATOM 722 O O . ILE A 1 92 ? -2.067 -4.249 -14.495 1.00 97.19 92 ILE A O 1
ATOM 726 N N . GLU A 1 93 ? -1.930 -5.044 -16.581 1.00 97.06 93 GLU A N 1
ATOM 727 C CA . GLU A 1 93 ? -1.815 -6.462 -16.219 1.00 97.06 93 GLU A CA 1
ATOM 728 C C . GLU A 1 93 ? -0.582 -6.700 -15.333 1.00 97.06 93 GLU A C 1
ATOM 730 O O . GLU A 1 93 ? -0.624 -7.410 -14.324 1.00 97.06 93 GLU A O 1
ATOM 735 N N . LYS A 1 94 ? 0.540 -6.044 -15.665 1.00 95.94 94 LYS A N 1
ATOM 736 C CA . LYS A 1 94 ? 1.745 -6.084 -14.830 1.00 95.94 94 LYS A CA 1
ATOM 737 C C . LYS A 1 94 ? 1.513 -5.383 -13.493 1.00 95.94 94 LYS A C 1
ATOM 739 O O . LYS A 1 94 ? 1.961 -5.880 -12.460 1.00 95.94 94 LYS A O 1
ATOM 744 N N . ALA A 1 95 ? 0.834 -4.240 -13.498 1.00 97.12 95 ALA A N 1
ATOM 745 C CA . ALA A 1 95 ? 0.521 -3.497 -12.285 1.00 97.12 95 ALA A CA 1
ATOM 746 C C . ALA A 1 95 ? -0.414 -4.276 -11.340 1.00 97.12 95 ALA A C 1
ATOM 748 O O . ALA A 1 95 ? -0.181 -4.266 -10.133 1.00 97.12 95 ALA A O 1
ATOM 749 N N . GLU A 1 96 ? -1.395 -5.002 -11.878 1.00 97.38 96 GLU A N 1
ATOM 750 C CA . GLU A 1 96 ? -2.281 -5.912 -11.141 1.00 97.38 96 GLU A CA 1
ATOM 751 C C . GLU A 1 96 ? -1.523 -7.052 -10.483 1.00 97.38 96 GLU A C 1
ATOM 753 O O . GLU A 1 96 ? -1.664 -7.271 -9.278 1.00 97.38 96 GLU A O 1
ATOM 758 N N . SER A 1 97 ? -0.637 -7.713 -11.229 1.00 96.81 97 SER A N 1
ATOM 759 C CA . SER A 1 97 ? 0.237 -8.746 -10.669 1.00 96.81 97 SER A CA 1
ATOM 760 C C . SER A 1 97 ? 1.056 -8.215 -9.484 1.00 96.81 97 SER A C 1
ATOM 762 O O . SER A 1 97 ? 1.139 -8.861 -8.434 1.00 96.81 97 SER A O 1
ATOM 764 N N . ILE A 1 98 ? 1.605 -7.000 -9.606 1.00 96.44 98 ILE A N 1
ATOM 765 C CA . ILE A 1 98 ? 2.346 -6.345 -8.521 1.00 96.44 98 ILE A CA 1
ATOM 766 C C . ILE A 1 98 ? 1.416 -6.038 -7.341 1.00 96.44 98 ILE A C 1
ATOM 768 O O . ILE A 1 98 ? 1.784 -6.336 -6.206 1.00 96.44 98 ILE A O 1
ATOM 772 N N . ALA A 1 99 ? 0.230 -5.473 -7.584 1.00 96.69 99 ALA A N 1
ATOM 773 C CA . ALA A 1 99 ? -0.741 -5.111 -6.552 1.00 96.69 99 ALA A CA 1
ATOM 774 C C . ALA A 1 99 ? -1.174 -6.327 -5.716 1.00 96.69 99 ALA A C 1
ATOM 776 O O . ALA A 1 99 ? -1.146 -6.266 -4.484 1.00 96.69 99 ALA A O 1
ATOM 777 N N . VAL A 1 100 ? -1.474 -7.454 -6.369 1.00 96.06 100 VAL A N 1
ATOM 778 C CA . VAL A 1 100 ? -1.781 -8.731 -5.706 1.00 96.06 100 VAL A CA 1
ATOM 779 C C . VAL A 1 100 ? -0.578 -9.219 -4.893 1.00 96.06 100 VAL A C 1
ATOM 781 O O . VAL A 1 100 ? -0.717 -9.583 -3.720 1.00 96.06 100 VAL A O 1
ATOM 784 N N . ALA A 1 101 ? 0.630 -9.152 -5.463 1.00 95.81 101 ALA A N 1
ATOM 785 C CA . ALA A 1 101 ? 1.851 -9.592 -4.792 1.00 95.81 101 ALA A CA 1
ATOM 786 C C . ALA A 1 101 ? 2.136 -8.822 -3.490 1.00 95.81 101 ALA A C 1
ATOM 788 O O . ALA A 1 101 ? 2.728 -9.390 -2.568 1.00 95.81 101 ALA A O 1
ATOM 789 N N . LEU A 1 102 ? 1.672 -7.572 -3.344 1.00 95.50 102 LEU A N 1
ATOM 790 C CA . LEU A 1 102 ? 1.832 -6.799 -2.103 1.00 95.50 102 LEU A CA 1
ATOM 791 C C . LEU A 1 102 ? 1.193 -7.479 -0.883 1.00 95.50 102 LEU A C 1
ATOM 793 O O . LEU A 1 102 ? 1.641 -7.236 0.243 1.00 95.50 102 LEU A O 1
ATOM 797 N N . GLY A 1 103 ? 0.211 -8.367 -1.082 1.00 93.38 103 GLY A N 1
ATOM 798 C CA . GLY A 1 103 ? -0.454 -9.113 -0.010 1.00 93.38 103 GLY A CA 1
ATOM 799 C C . GLY A 1 103 ? -1.223 -8.206 0.950 1.00 93.38 103 GLY A C 1
ATOM 800 O O . GLY A 1 103 ? -1.136 -8.374 2.165 1.00 93.38 103 GLY A O 1
ATOM 801 N N . LEU A 1 104 ? -1.932 -7.213 0.407 1.00 93.50 104 LEU A N 1
ATOM 802 C CA . LEU A 1 104 ? -2.666 -6.223 1.200 1.00 93.50 104 LEU A CA 1
ATOM 803 C C . LEU A 1 104 ? -3.913 -6.789 1.874 1.00 93.50 104 LEU A C 1
ATOM 805 O O . LEU A 1 104 ? -4.366 -6.201 2.843 1.00 93.50 104 LEU A O 1
ATOM 809 N N . VAL A 1 105 ? -4.387 -7.964 1.456 1.00 91.94 105 VAL A N 1
ATOM 810 C CA . VAL A 1 105 ? -5.478 -8.719 2.102 1.00 91.94 105 VAL A CA 1
ATOM 811 C C . VAL A 1 105 ? -5.292 -8.904 3.616 1.00 91.94 105 VAL A C 1
ATOM 813 O O . VAL A 1 105 ? -6.249 -9.117 4.349 1.00 91.94 105 VAL A O 1
ATOM 816 N N . HIS A 1 106 ? -4.058 -8.813 4.117 1.00 90.69 106 HIS A N 1
ATOM 817 C CA . HIS A 1 106 ? -3.775 -8.929 5.546 1.00 90.69 106 HIS A CA 1
ATOM 818 C C . HIS A 1 106 ? -4.016 -7.641 6.343 1.00 90.69 106 HIS A C 1
ATOM 820 O O . HIS A 1 106 ? -3.920 -7.685 7.571 1.00 90.69 106 HIS A O 1
ATOM 826 N N . LEU A 1 107 ? -4.271 -6.505 5.687 1.00 92.06 107 LEU A N 1
ATOM 827 C CA . LEU A 1 107 ? -4.599 -5.259 6.374 1.00 92.06 107 LEU A CA 1
ATOM 828 C C . LEU A 1 107 ? -5.950 -5.369 7.077 1.00 92.06 107 LEU A C 1
ATOM 830 O O . LEU A 1 107 ? -6.852 -6.071 6.626 1.00 92.06 107 LEU A O 1
ATOM 834 N N . ASP A 1 108 ? -6.094 -4.640 8.181 1.00 90.38 108 ASP A N 1
ATOM 835 C CA . ASP A 1 108 ? -7.291 -4.726 9.022 1.00 90.38 108 ASP A CA 1
ATOM 836 C C . ASP A 1 108 ? -8.580 -4.313 8.292 1.00 90.38 108 ASP A C 1
ATOM 838 O O . ASP A 1 108 ? -9.657 -4.789 8.635 1.00 90.38 108 ASP A O 1
ATOM 842 N N . VAL A 1 109 ? -8.464 -3.478 7.255 1.00 90.62 109 VAL A N 1
ATOM 843 C CA . VAL A 1 109 ? -9.586 -3.008 6.427 1.00 90.62 109 VAL A CA 1
ATOM 844 C C . VAL A 1 109 ? -10.259 -4.102 5.587 1.00 90.62 109 VAL A C 1
ATOM 846 O O . VAL A 1 109 ? -11.410 -3.934 5.207 1.00 90.62 109 VAL A O 1
ATOM 849 N N . PHE A 1 110 ? -9.580 -5.223 5.327 1.00 89.81 110 PHE A N 1
ATOM 850 C CA . PHE A 1 110 ? -10.130 -6.353 4.558 1.00 89.81 110 PHE A CA 1
ATOM 851 C C . PHE A 1 110 ? -10.667 -7.471 5.449 1.00 89.81 110 PHE A C 1
ATOM 853 O O . PHE A 1 110 ? -10.886 -8.599 5.005 1.00 89.81 110 PHE A O 1
ATOM 860 N N . ARG A 1 111 ? -10.793 -7.215 6.752 1.00 80.62 111 ARG A N 1
ATOM 861 C CA . ARG A 1 111 ? -11.182 -8.251 7.697 1.00 80.62 111 ARG A CA 1
ATOM 862 C C . ARG A 1 111 ? -12.670 -8.586 7.501 1.00 80.62 111 ARG A C 1
ATOM 864 O O . ARG A 1 111 ? -13.501 -7.691 7.617 1.00 80.62 111 ARG A O 1
ATOM 871 N N . PRO A 1 112 ? -13.031 -9.868 7.309 1.00 66.50 112 PRO A N 1
ATOM 872 C CA . PRO A 1 112 ? -14.426 -10.263 7.100 1.00 66.50 112 PRO A CA 1
ATOM 873 C C . PRO A 1 112 ? -15.279 -10.137 8.370 1.00 66.50 112 PRO A C 1
ATOM 875 O O . PRO A 1 112 ? -16.495 -10.010 8.292 1.00 66.50 112 PRO A O 1
ATOM 878 N N . ILE A 1 113 ? -14.648 -10.167 9.550 1.00 61.22 113 ILE A N 1
ATOM 879 C CA . ILE A 1 113 ? -15.325 -10.067 10.847 1.00 61.22 113 ILE A CA 1
ATOM 880 C C . ILE A 1 113 ? -14.894 -8.758 11.529 1.00 61.22 113 ILE A C 1
ATOM 882 O O . ILE A 1 113 ? -13.722 -8.651 11.921 1.00 61.22 113 ILE A O 1
ATOM 886 N N . PRO A 1 114 ? -15.802 -7.779 11.709 1.00 58.00 114 PRO A N 1
ATOM 887 C CA . PRO A 1 114 ? -15.517 -6.557 12.455 1.00 58.00 114 PRO A CA 1
ATOM 888 C C . PRO A 1 114 ? -15.065 -6.900 13.879 1.00 58.00 114 PRO A C 1
ATOM 890 O O . PRO A 1 114 ? -15.688 -7.724 14.550 1.00 58.00 114 PRO A O 1
ATOM 893 N N . ARG A 1 115 ? -13.986 -6.283 14.382 1.00 60.44 115 ARG A N 1
ATOM 894 C CA . ARG A 1 115 ? -13.695 -6.390 15.821 1.00 60.44 115 ARG A CA 1
ATOM 895 C C . ARG A 1 115 ? -14.719 -5.542 16.569 1.00 60.44 115 ARG A C 1
ATOM 897 O O . ARG A 1 115 ? -14.890 -4.368 16.249 1.00 60.44 115 ARG A O 1
ATOM 904 N N . SER A 1 116 ? -15.354 -6.114 17.591 1.00 50.75 116 SER A N 1
ATOM 905 C CA . SER A 1 116 ? -16.177 -5.343 18.520 1.00 50.75 116 SER A CA 1
ATOM 906 C C . SER A 1 116 ? -15.316 -4.248 19.147 1.00 50.75 116 SER A C 1
ATOM 908 O O . SER A 1 116 ? -14.348 -4.541 19.855 1.00 50.75 116 SER A O 1
ATOM 910 N N . ILE A 1 117 ? -15.655 -2.989 18.882 1.00 55.44 117 ILE A N 1
ATOM 911 C CA . ILE A 1 117 ? -15.090 -1.857 19.606 1.00 55.44 117 ILE A CA 1
ATOM 912 C C . ILE A 1 117 ? -15.618 -1.988 21.033 1.00 55.44 117 ILE A C 1
ATOM 914 O O . ILE A 1 117 ? -16.788 -1.710 21.287 1.00 55.44 117 ILE A O 1
ATOM 918 N N . GLN A 1 118 ? -14.783 -2.435 21.974 1.00 45.84 118 GLN A N 1
ATOM 919 C CA . GLN A 1 118 ? -15.067 -2.149 23.375 1.00 45.84 118 GLN A CA 1
ATOM 920 C C . GLN A 1 118 ? -14.917 -0.639 23.534 1.00 45.84 118 GLN A C 1
ATOM 922 O O . GLN A 1 118 ? -13.814 -0.115 23.681 1.00 45.84 118 GLN A O 1
ATOM 927 N N . MET A 1 119 ? -16.039 0.069 23.421 1.00 40.69 119 MET A N 1
ATOM 928 C CA . MET A 1 119 ? -16.128 1.453 23.859 1.00 40.69 119 MET A CA 1
ATOM 929 C C . MET A 1 119 ? -15.697 1.465 25.327 1.00 40.69 119 MET A C 1
ATOM 931 O O . MET A 1 119 ? -16.250 0.670 26.096 1.00 40.69 119 MET A O 1
ATOM 935 N N . PRO A 1 120 ? -14.731 2.307 25.737 1.00 42.78 120 PRO A N 1
ATOM 936 C CA . PRO A 1 120 ? -14.410 2.448 27.145 1.00 42.78 120 PRO A CA 1
ATOM 937 C C . PRO A 1 120 ? -15.681 2.937 27.836 1.00 42.78 120 PRO A C 1
ATOM 939 O O . PRO A 1 120 ? -16.085 4.088 27.681 1.00 42.78 120 PRO A O 1
ATOM 942 N N . HIS A 1 121 ? -16.364 2.019 28.519 1.00 40.38 121 HIS A N 1
ATOM 943 C CA . HIS A 1 121 ? -17.519 2.349 29.329 1.00 40.38 121 HIS A CA 1
ATOM 944 C C . HIS A 1 121 ? -17.085 3.414 30.331 1.00 40.38 121 HIS A C 1
ATOM 946 O O . HIS A 1 121 ? -16.027 3.306 30.958 1.00 40.38 121 HIS A O 1
ATOM 952 N N . LEU A 1 122 ? -17.894 4.469 30.407 1.00 41.22 122 LEU A N 1
ATOM 953 C CA . LEU A 1 122 ? -17.781 5.550 31.370 1.00 41.22 122 LEU A CA 1
ATOM 954 C C . LEU A 1 122 ? -17.437 4.963 32.744 1.00 41.22 122 LEU A C 1
ATOM 956 O O . LEU A 1 122 ? -18.172 4.133 33.275 1.00 41.22 122 LEU A O 1
ATOM 960 N N . ARG A 1 123 ? -16.287 5.375 33.291 1.00 36.38 123 ARG A N 1
ATOM 961 C CA . ARG A 1 123 ? -15.905 5.096 34.676 1.00 36.38 123 ARG A CA 1
ATOM 962 C C . ARG A 1 123 ? -16.968 5.705 35.588 1.00 36.38 123 ARG A C 1
ATOM 964 O O . ARG A 1 123 ? -16.882 6.880 35.933 1.00 36.38 123 ARG A O 1
ATOM 971 N N . GLU A 1 124 ? -17.928 4.903 36.025 1.00 33.34 124 GLU A N 1
ATOM 972 C CA . GLU A 1 124 ? -18.578 5.165 37.298 1.00 33.34 124 GLU A CA 1
ATOM 973 C C . GLU A 1 124 ? -17.552 4.895 38.397 1.00 33.34 124 GLU A C 1
ATOM 975 O O . GLU A 1 124 ? -17.083 3.777 38.616 1.00 33.34 124 GLU A O 1
ATOM 980 N N . VAL A 1 125 ? -17.147 5.981 39.047 1.00 44.03 125 VAL A N 1
ATOM 981 C CA . VAL A 1 125 ? -16.370 5.972 40.278 1.00 44.03 125 VAL A CA 1
ATOM 982 C C . VAL A 1 125 ? -17.184 5.226 41.327 1.00 44.03 125 VAL A C 1
ATOM 984 O O . VAL A 1 125 ? -18.167 5.762 41.831 1.00 44.03 125 VAL A O 1
ATOM 987 N N . ARG A 1 126 ? -16.766 4.013 41.694 1.00 36.12 126 ARG A N 1
ATOM 988 C CA . ARG A 1 126 ? -17.138 3.426 42.981 1.00 36.12 126 ARG A CA 1
ATOM 989 C C . ARG A 1 126 ? -15.928 2.812 43.667 1.00 36.12 126 ARG A C 1
ATOM 991 O O . ARG A 1 126 ? -15.069 2.182 43.061 1.00 36.12 126 ARG A O 1
ATOM 998 N N . VAL A 1 127 ? -15.873 3.153 44.943 1.00 37.81 127 VAL A N 1
ATOM 999 C CA . VAL A 1 127 ? -14.790 3.037 45.910 1.00 37.81 127 VAL A CA 1
ATOM 1000 C C . VAL A 1 127 ? -14.518 1.565 46.226 1.00 37.81 127 VAL A C 1
ATOM 1002 O O . VAL A 1 127 ? -15.456 0.802 46.446 1.00 37.81 127 VAL A O 1
ATOM 1005 N N . SER A 1 128 ? -13.245 1.172 46.261 1.00 34.78 128 SER A N 1
ATOM 1006 C CA . SER A 1 128 ? -12.808 -0.142 46.750 1.00 34.78 128 SER A CA 1
ATOM 1007 C C . SER A 1 128 ? -13.076 -0.306 48.252 1.00 34.78 128 SER A C 1
ATOM 1009 O O . SER A 1 128 ? -13.077 0.681 48.991 1.00 34.78 128 SER A O 1
ATOM 1011 N N . PRO A 1 129 ? -13.118 -1.559 48.732 1.00 38.47 129 PRO A N 1
ATOM 1012 C CA . PRO A 1 129 ? -12.155 -1.933 49.767 1.00 38.47 129 PRO A CA 1
ATOM 1013 C C . PRO A 1 129 ? -11.315 -3.160 49.386 1.00 38.47 129 PRO A C 1
ATOM 1015 O O . PRO A 1 129 ? -11.759 -4.070 48.695 1.00 38.47 129 PRO A O 1
ATOM 1018 N N . SER A 1 130 ? -10.067 -3.117 49.849 1.00 37.66 130 SER A N 1
ATOM 1019 C CA . SER A 1 130 ? -8.990 -4.099 49.712 1.00 37.66 130 SER A CA 1
ATOM 1020 C C . SER A 1 130 ? -9.339 -5.518 50.155 1.00 37.66 130 SER A C 1
ATOM 1022 O O . SER A 1 130 ? -9.797 -5.684 51.278 1.00 37.66 130 SER A O 1
ATOM 1024 N N . GLU A 1 131 ? -8.882 -6.521 49.396 1.00 34.91 131 GLU A N 1
ATOM 1025 C CA . GLU A 1 131 ? -8.418 -7.807 49.940 1.00 34.91 131 GLU A CA 1
ATOM 1026 C C . GLU A 1 131 ? -7.182 -8.324 49.176 1.00 34.91 131 GLU A C 1
ATOM 1028 O O . GLU A 1 131 ? -6.861 -7.899 48.067 1.00 34.91 131 GLU A O 1
ATOM 1033 N N . ARG A 1 132 ? -6.403 -9.150 49.875 1.00 31.66 132 ARG A N 1
ATOM 1034 C CA . ARG A 1 132 ? -4.949 -9.340 49.785 1.00 31.66 132 ARG A CA 1
ATOM 1035 C C . ARG A 1 132 ? -4.452 -10.224 48.633 1.00 31.66 132 ARG A C 1
ATOM 1037 O O . ARG A 1 132 ? -4.942 -11.320 48.416 1.00 31.66 132 ARG A O 1
ATOM 1044 N N . LEU A 1 133 ? -3.337 -9.774 48.044 1.00 34.12 133 LEU A N 1
ATOM 1045 C CA . LEU A 1 133 ? -2.069 -10.499 47.830 1.00 34.12 133 LEU A CA 1
ATOM 1046 C C . LEU A 1 133 ? -2.106 -12.043 47.852 1.00 34.12 133 LEU A C 1
ATOM 1048 O O . LEU A 1 133 ? -2.001 -12.649 48.915 1.00 34.12 133 LEU A O 1
ATOM 1052 N N . VAL A 1 134 ? -1.999 -12.649 46.665 1.00 32.25 134 VAL A N 1
ATOM 1053 C CA . VAL A 1 134 ? -1.154 -13.834 46.443 1.00 32.25 134 VAL A CA 1
ATOM 1054 C C . VAL A 1 134 ? -0.364 -13.617 45.150 1.00 32.25 134 VAL A C 1
ATOM 1056 O O . VAL A 1 134 ? -0.922 -13.336 44.093 1.00 32.25 134 VAL A O 1
ATOM 1059 N N . ARG A 1 135 ? 0.963 -13.698 45.262 1.00 36.41 135 ARG A N 1
ATOM 1060 C CA . ARG A 1 135 ? 1.955 -13.514 44.199 1.00 36.41 135 ARG A CA 1
ATOM 1061 C C . ARG A 1 135 ? 2.698 -14.834 44.025 1.00 36.41 135 ARG A C 1
ATOM 1063 O O . ARG A 1 135 ? 3.369 -15.247 44.961 1.00 36.41 135 ARG A O 1
ATOM 1070 N N . VAL A 1 136 ? 2.649 -15.445 42.844 1.00 34.44 136 VAL A N 1
ATOM 1071 C CA . VAL A 1 136 ? 3.632 -16.448 42.377 1.00 34.44 136 VAL A CA 1
ATOM 1072 C C . VAL A 1 136 ? 3.647 -16.433 40.828 1.00 34.44 136 VAL A C 1
ATOM 1074 O O . VAL A 1 136 ? 2.715 -15.893 40.235 1.00 34.44 136 VAL A O 1
ATOM 1077 N N . PRO A 1 137 ? 4.730 -16.855 40.147 1.00 39.97 137 PRO A N 1
ATOM 1078 C CA . PRO A 1 137 ? 5.522 -15.958 39.312 1.00 39.97 137 PRO A CA 1
ATOM 1079 C C . PRO A 1 137 ? 5.539 -16.351 37.825 1.00 39.97 137 PRO A C 1
ATOM 1081 O O . PRO A 1 137 ? 5.181 -17.453 37.425 1.00 39.97 137 PRO A O 1
ATOM 1084 N N . LEU A 1 138 ? 6.041 -15.409 37.026 1.00 43.16 138 LEU A N 1
ATOM 1085 C CA . LEU A 1 138 ? 6.498 -15.554 35.644 1.00 43.16 138 LEU A CA 1
ATOM 1086 C C . LEU A 1 138 ? 7.212 -16.884 35.342 1.00 43.16 138 LEU A C 1
ATOM 1088 O O . LEU A 1 138 ? 8.242 -17.185 35.944 1.00 43.16 138 LEU A O 1
ATOM 1092 N N . LEU A 1 139 ? 6.783 -17.555 34.270 1.00 38.03 139 LEU A N 1
ATOM 1093 C CA . LEU A 1 139 ? 7.675 -18.360 33.435 1.00 38.03 139 LEU A CA 1
ATOM 1094 C C . LEU A 1 139 ? 7.296 -18.213 31.952 1.00 38.03 139 LEU A C 1
ATOM 1096 O O . LEU A 1 139 ? 6.755 -19.110 31.317 1.00 38.03 139 LEU A O 1
ATOM 1100 N N . GLN A 1 140 ? 7.590 -17.040 31.389 1.00 50.22 140 GLN A N 1
ATOM 1101 C CA . GLN A 1 140 ? 7.808 -16.905 29.950 1.00 50.22 140 GLN A CA 1
ATOM 1102 C C . GLN A 1 140 ? 9.207 -17.444 29.639 1.00 50.22 140 GLN A C 1
ATOM 1104 O O . GLN A 1 140 ? 10.194 -16.775 29.946 1.00 50.22 140 GLN A O 1
ATOM 1109 N N . LYS A 1 141 ? 9.307 -18.631 29.031 1.00 37.88 141 LYS A N 1
ATOM 1110 C CA . LYS A 1 141 ? 10.515 -19.069 28.316 1.00 37.88 141 LYS A CA 1
ATOM 1111 C C . LYS A 1 141 ? 10.177 -20.061 27.192 1.00 37.88 141 LYS A C 1
ATOM 1113 O O . LYS A 1 141 ? 9.503 -21.055 27.408 1.00 37.88 141 LYS A O 1
ATOM 1118 N N . SER A 1 142 ? 10.647 -19.662 26.010 1.00 43.34 142 SER A N 1
ATOM 1119 C CA . SER A 1 142 ? 10.868 -20.367 24.739 1.00 43.34 142 SER A CA 1
ATOM 1120 C C . SER A 1 142 ? 9.741 -21.185 24.085 1.00 43.34 142 SER A C 1
ATOM 1122 O O . SER A 1 142 ? 9.755 -22.405 24.031 1.00 43.34 142 SER A O 1
ATOM 1124 N N . LEU A 1 143 ? 8.884 -20.481 23.334 1.00 43.06 143 LEU A N 1
ATOM 1125 C CA . LEU A 1 143 ? 8.208 -21.043 22.148 1.00 43.06 143 LEU A CA 1
ATOM 1126 C C . LEU A 1 143 ? 9.134 -21.147 20.909 1.00 43.06 143 LEU A C 1
ATOM 1128 O O . LEU A 1 143 ? 8.663 -21.416 19.809 1.00 43.06 143 LEU A O 1
ATOM 1132 N N . PHE A 1 144 ? 10.447 -20.932 21.060 1.00 46.00 144 PHE A N 1
ATOM 1133 C CA . PHE A 1 144 ? 11.408 -20.878 19.947 1.00 46.00 144 PHE A CA 1
ATOM 1134 C C . PHE A 1 144 ? 12.419 -22.033 19.895 1.00 46.00 144 PHE A C 1
ATOM 1136 O O . PHE A 1 144 ? 13.311 -21.996 19.054 1.00 46.00 144 PHE A O 1
ATOM 1143 N N . ASP A 1 145 ? 12.247 -23.088 20.698 1.00 42.16 145 ASP A N 1
ATOM 1144 C CA . ASP A 1 145 ? 13.153 -24.252 20.673 1.00 42.16 145 ASP A CA 1
ATOM 1145 C C . ASP A 1 145 ? 12.599 -25.484 19.927 1.00 42.16 145 ASP A C 1
ATOM 1147 O O . ASP A 1 145 ? 13.246 -26.526 19.884 1.00 42.16 145 ASP A O 1
ATOM 1151 N N . ALA A 1 146 ? 11.449 -25.379 19.252 1.00 42.25 146 ALA A N 1
ATOM 1152 C CA . ALA A 1 146 ? 10.821 -26.502 18.537 1.00 42.25 146 ALA A CA 1
ATOM 1153 C C . ALA A 1 146 ? 10.925 -26.436 16.995 1.00 42.25 146 ALA A C 1
ATOM 1155 O O . ALA A 1 146 ? 10.081 -26.986 16.297 1.00 42.25 146 ALA A O 1
ATOM 1156 N N . VAL A 1 147 ? 11.950 -25.780 16.431 1.00 45.56 147 VAL A N 1
ATOM 1157 C CA . VAL A 1 147 ? 12.237 -25.819 14.974 1.00 45.56 147 VAL A CA 1
ATOM 1158 C C . VAL A 1 147 ? 13.706 -26.162 14.734 1.00 45.56 147 VAL A C 1
ATOM 1160 O O . VAL A 1 147 ? 14.451 -25.461 14.052 1.00 45.56 147 VAL A O 1
ATOM 1163 N N . ARG A 1 148 ? 14.154 -27.267 15.334 1.00 49.38 148 ARG A N 1
ATOM 1164 C CA . ARG A 1 148 ? 15.447 -27.869 14.989 1.00 49.38 148 ARG A CA 1
ATOM 1165 C C . ARG A 1 148 ? 15.465 -29.395 15.027 1.00 49.38 148 ARG A C 1
ATOM 1167 O O . ARG A 1 148 ? 16.481 -29.986 15.365 1.00 49.38 148 ARG A O 1
ATOM 1174 N N . GLN A 1 149 ? 14.368 -30.034 14.625 1.00 41.06 149 GLN A N 1
ATOM 1175 C CA . GLN A 1 149 ? 14.368 -31.463 14.304 1.00 41.06 149 GLN A CA 1
ATOM 1176 C C . GLN A 1 149 ? 13.606 -31.704 12.999 1.00 41.06 149 GLN A C 1
ATOM 1178 O O . GLN A 1 149 ? 12.390 -31.852 12.969 1.00 41.06 149 GLN A O 1
ATOM 1183 N N . ALA A 1 150 ? 14.350 -31.703 11.894 1.00 45.84 150 ALA A N 1
ATOM 1184 C CA . ALA A 1 150 ? 13.919 -32.332 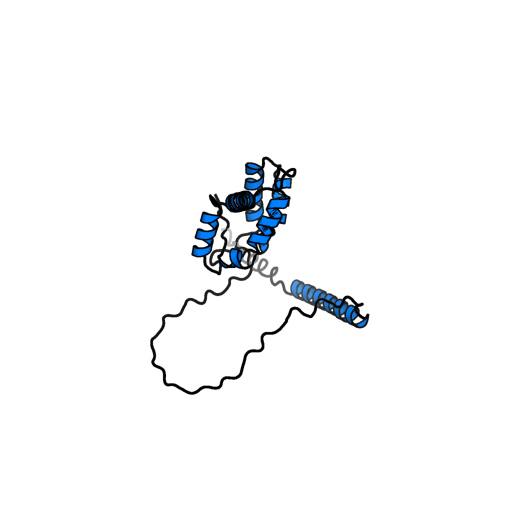10.658 1.00 45.84 150 ALA A CA 1
ATOM 1185 C C . ALA A 1 150 ? 14.149 -33.839 10.802 1.00 45.84 150 ALA A C 1
ATOM 1187 O O . ALA A 1 150 ? 15.283 -34.296 10.671 1.00 45.84 150 ALA A O 1
ATOM 1188 N N . THR A 1 151 ? 13.104 -34.615 11.090 1.00 44.47 151 THR A N 1
ATOM 1189 C CA . THR A 1 151 ? 13.132 -36.075 10.917 1.00 44.47 151 THR A CA 1
ATOM 1190 C C . THR A 1 151 ? 11.703 -36.600 10.736 1.00 44.47 151 THR A C 1
ATOM 1192 O O . THR A 1 151 ? 10.895 -36.527 11.649 1.00 44.47 151 THR A O 1
ATOM 1195 N N . VAL A 1 152 ? 11.416 -37.055 9.511 1.00 55.25 152 VAL A N 1
ATOM 1196 C CA . VAL A 1 152 ? 10.417 -38.057 9.079 1.00 55.25 152 VAL A CA 1
ATOM 1197 C C . VAL A 1 152 ? 9.126 -38.166 9.913 1.00 55.25 152 VAL A C 1
ATOM 1199 O O . VAL A 1 152 ? 9.098 -38.799 10.963 1.00 55.25 152 VAL A O 1
ATOM 1202 N N . MET A 1 153 ? 8.020 -37.635 9.377 1.00 54.69 153 MET A N 1
ATOM 1203 C CA . MET A 1 153 ? 6.669 -37.886 9.900 1.00 54.69 153 MET A CA 1
ATOM 1204 C C . MET A 1 153 ? 6.310 -39.384 9.762 1.00 54.69 153 MET A C 1
ATOM 1206 O O . MET A 1 153 ? 6.389 -39.914 8.650 1.00 54.69 153 MET A O 1
ATOM 1210 N N . PRO A 1 154 ? 5.908 -40.082 10.841 1.00 59.31 154 PRO A N 1
ATOM 1211 C CA . PRO A 1 154 ? 5.498 -41.486 10.781 1.00 59.31 154 PRO A CA 1
ATOM 1212 C C . PRO A 1 154 ? 4.128 -41.656 10.097 1.00 59.31 154 PRO A C 1
ATOM 1214 O O . PRO A 1 154 ? 3.230 -40.833 10.271 1.00 59.31 154 PRO A O 1
ATOM 1217 N N . MET A 1 155 ? 3.951 -42.756 9.348 1.00 53.81 155 MET A N 1
ATOM 1218 C CA . MET A 1 155 ? 2.774 -43.043 8.498 1.00 53.81 155 MET A CA 1
ATOM 1219 C C . MET A 1 155 ? 1.409 -42.876 9.199 1.00 53.81 155 MET A C 1
ATOM 1221 O O . MET A 1 155 ? 0.451 -42.435 8.570 1.00 53.81 155 MET A O 1
ATOM 1225 N N . ALA A 1 156 ? 1.326 -43.136 10.507 1.00 56.38 156 ALA A N 1
ATOM 1226 C CA . ALA A 1 156 ? 0.098 -42.966 11.293 1.00 56.38 156 ALA A CA 1
ATOM 1227 C C . ALA A 1 156 ? -0.402 -41.505 11.348 1.00 56.38 156 ALA A C 1
ATOM 1229 O O . ALA A 1 156 ? -1.597 -41.248 11.475 1.00 56.38 156 ALA A O 1
ATOM 1230 N N . GLN A 1 157 ? 0.498 -40.528 11.210 1.00 49.44 157 GLN A N 1
ATOM 1231 C CA . GLN A 1 157 ? 0.153 -39.105 11.224 1.00 49.44 157 GLN A CA 1
ATOM 1232 C C . GLN A 1 157 ? -0.370 -38.622 9.859 1.00 49.44 157 GLN A C 1
ATOM 1234 O O . GLN A 1 157 ? -1.090 -37.627 9.783 1.00 49.44 157 GLN A O 1
ATOM 1239 N N . MET A 1 158 ? -0.060 -39.359 8.787 1.00 55.66 158 MET A N 1
ATOM 1240 C CA . MET A 1 158 ? -0.557 -39.099 7.436 1.00 55.66 158 MET A CA 1
ATOM 1241 C C . MET A 1 158 ? -2.001 -39.590 7.261 1.00 55.66 158 MET A C 1
ATOM 1243 O O . MET A 1 158 ? -2.793 -38.908 6.613 1.00 55.66 158 MET A O 1
ATOM 1247 N N . GLU A 1 159 ? -2.381 -40.703 7.899 1.00 54.66 159 GLU A N 1
ATOM 1248 C CA . GLU A 1 159 ? -3.783 -41.148 7.934 1.00 54.66 159 GLU A CA 1
ATOM 1249 C C . GLU A 1 159 ? -4.679 -40.208 8.741 1.00 54.66 159 GLU A C 1
ATOM 1251 O O . GLU A 1 159 ? -5.765 -39.870 8.281 1.00 54.66 159 GLU A O 1
ATOM 1256 N N . LEU A 1 160 ? -4.211 -39.694 9.884 1.00 54.69 160 LEU A N 1
ATOM 1257 C CA . LEU A 1 160 ? -4.961 -38.700 10.664 1.00 54.69 160 LEU A CA 1
ATOM 1258 C C . LEU A 1 160 ? -5.179 -37.391 9.892 1.00 54.69 160 LEU A C 1
ATOM 1260 O O . LEU A 1 160 ? -6.247 -36.786 9.980 1.00 54.69 160 LEU A O 1
ATOM 1264 N N . PHE A 1 161 ? -4.196 -36.968 9.094 1.00 56.84 161 PHE A N 1
ATOM 1265 C CA . PHE A 1 161 ? -4.344 -35.806 8.218 1.00 56.84 161 PHE A CA 1
ATOM 1266 C C . PHE A 1 161 ? -5.332 -36.070 7.069 1.00 56.84 161 PHE A C 1
ATOM 1268 O O . PHE A 1 161 ? -6.137 -35.201 6.732 1.00 56.84 161 PHE A O 1
ATOM 1275 N N . ARG A 1 162 ? -5.322 -37.283 6.497 1.00 55.44 162 ARG A N 1
ATOM 1276 C CA . ARG A 1 162 ? -6.232 -37.686 5.413 1.00 55.44 162 ARG A CA 1
ATOM 1277 C C . ARG A 1 162 ? -7.679 -37.837 5.896 1.00 55.44 162 ARG A C 1
ATOM 1279 O O . ARG A 1 162 ? -8.577 -37.298 5.259 1.00 55.44 162 ARG A O 1
ATOM 1286 N N . ALA A 1 163 ? -7.888 -38.441 7.065 1.00 55.28 163 ALA A N 1
ATOM 1287 C CA . ALA A 1 163 ? -9.194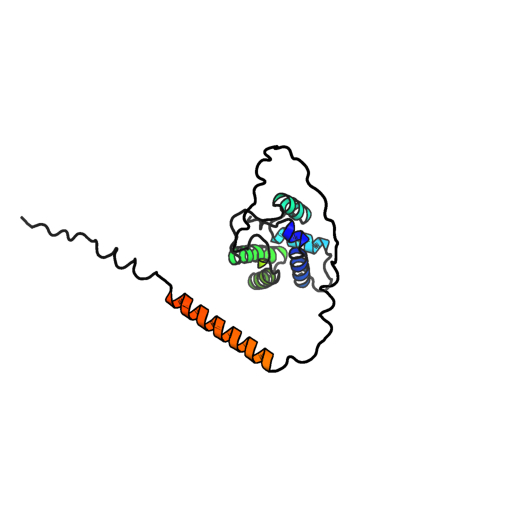 -38.515 7.721 1.00 55.28 163 ALA A CA 1
ATOM 1288 C C . ALA A 1 163 ? -9.733 -37.118 8.092 1.00 55.28 163 ALA A C 1
ATOM 1290 O O . ALA A 1 163 ? -10.926 -36.847 7.958 1.00 55.28 163 ALA A O 1
ATOM 1291 N N . GLY A 1 164 ? -8.851 -36.191 8.487 1.00 53.72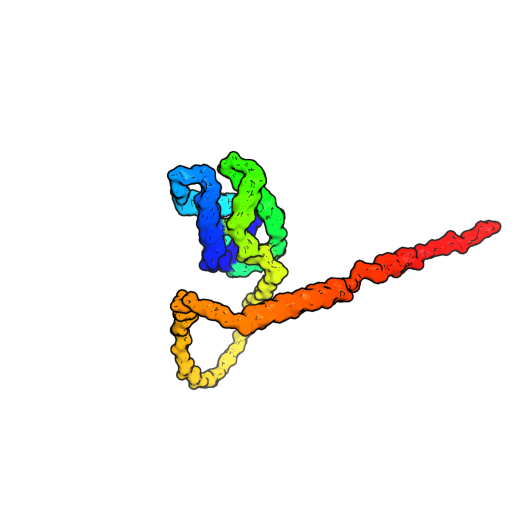 164 GLY A N 1
ATOM 1292 C CA . GLY A 1 164 ? -9.211 -34.786 8.706 1.00 53.72 164 GLY A CA 1
ATOM 1293 C C . GLY A 1 164 ? -9.671 -34.065 7.432 1.00 53.72 164 GLY A C 1
ATOM 1294 O O . GLY A 1 164 ? -10.592 -33.250 7.485 1.00 53.72 164 GLY A O 1
ATOM 1295 N N . LEU A 1 165 ? -9.078 -34.384 6.276 1.00 57.38 165 LEU A N 1
ATOM 1296 C CA . LEU A 1 165 ? -9.501 -33.856 4.973 1.00 57.38 165 LEU A CA 1
ATOM 1297 C C . LEU A 1 165 ? -10.852 -34.425 4.513 1.00 57.38 165 LEU A C 1
ATOM 1299 O O . LEU A 1 165 ? -11.679 -33.672 3.999 1.00 57.38 165 LEU A O 1
ATOM 1303 N N . GLU A 1 166 ? -11.121 -35.710 4.752 1.00 53.31 166 GLU A N 1
ATOM 1304 C CA . GLU A 1 166 ? -12.418 -36.333 4.441 1.00 53.31 166 GLU A CA 1
ATOM 1305 C C . GLU A 1 166 ? -13.557 -35.781 5.318 1.00 53.31 166 GLU A C 1
ATOM 1307 O O . GLU A 1 166 ? -14.656 -35.518 4.822 1.00 53.31 166 GLU A O 1
ATOM 1312 N N . ALA A 1 167 ? -13.284 -35.482 6.593 1.00 52.59 167 ALA A N 1
ATOM 1313 C CA . ALA A 1 167 ? -14.246 -34.818 7.475 1.00 52.59 167 ALA A CA 1
ATOM 1314 C C . ALA A 1 167 ? -14.615 -33.399 6.992 1.00 52.59 167 ALA A C 1
ATOM 1316 O O . ALA A 1 167 ? -15.770 -32.984 7.106 1.00 52.59 167 ALA A O 1
ATOM 1317 N N . MET A 1 168 ? -13.668 -32.663 6.396 1.00 51.81 168 MET A N 1
ATOM 1318 C CA . MET A 1 168 ? -13.937 -31.342 5.809 1.00 51.81 168 MET A CA 1
ATOM 1319 C C . MET A 1 168 ? -14.792 -31.423 4.532 1.00 51.81 168 MET A C 1
ATOM 1321 O O . MET A 1 168 ? -15.637 -30.554 4.314 1.00 51.81 168 MET A O 1
ATOM 1325 N N . ALA A 1 169 ? -14.649 -32.484 3.729 1.00 52.22 169 ALA A N 1
ATOM 1326 C CA . ALA A 1 169 ? -15.490 -32.711 2.550 1.00 52.22 169 ALA A CA 1
ATOM 1327 C C . ALA A 1 169 ? -16.956 -33.019 2.921 1.00 52.22 169 ALA A C 1
ATOM 1329 O O . ALA A 1 169 ? -17.878 -32.532 2.263 1.00 52.22 169 ALA A O 1
ATOM 1330 N N . HIS A 1 170 ? -17.193 -33.748 4.018 1.00 47.88 170 HIS A N 1
ATOM 1331 C CA . HIS A 1 170 ? -18.550 -34.000 4.516 1.00 47.88 170 HIS A CA 1
ATOM 1332 C C . HIS A 1 170 ? -19.240 -32.745 5.067 1.00 47.88 170 HIS A C 1
ATOM 1334 O O . HIS A 1 170 ? -20.438 -32.564 4.848 1.00 47.88 170 HIS A O 1
ATOM 1340 N N . ILE A 1 171 ? -18.503 -31.840 5.720 1.00 51.75 171 ILE A N 1
ATOM 1341 C CA . ILE A 1 171 ? -19.060 -30.566 6.207 1.00 51.75 171 ILE A CA 1
ATOM 1342 C C . ILE A 1 171 ? -19.468 -29.657 5.035 1.00 51.75 171 ILE A C 1
ATOM 1344 O O . ILE A 1 171 ? -20.530 -29.035 5.091 1.00 51.75 171 ILE A O 1
ATOM 1348 N N . ALA A 1 172 ? -18.687 -29.630 3.949 1.00 48.69 172 ALA A N 1
ATOM 1349 C CA . ALA A 1 172 ? -19.029 -28.873 2.743 1.00 48.69 172 ALA A CA 1
ATOM 1350 C C . ALA A 1 172 ? -20.303 -29.406 2.053 1.00 48.69 172 ALA A C 1
ATOM 1352 O O . ALA A 1 172 ? -21.149 -28.621 1.628 1.00 48.69 172 ALA A O 1
ATOM 1353 N N . ALA A 1 173 ? -20.490 -30.731 2.007 1.00 48.44 173 ALA A N 1
ATOM 1354 C CA . ALA A 1 173 ? -21.691 -31.347 1.435 1.00 48.44 173 ALA A CA 1
ATOM 1355 C C . ALA A 1 173 ? -22.962 -31.084 2.270 1.00 48.44 173 ALA A C 1
ATOM 1357 O O . ALA A 1 173 ? -24.039 -30.883 1.712 1.00 48.44 173 ALA A O 1
ATOM 1358 N N . ILE A 1 174 ? -22.843 -31.029 3.603 1.00 51.44 174 ILE A N 1
ATOM 1359 C CA . ILE A 1 174 ? -23.969 -30.711 4.499 1.00 51.44 174 ILE A CA 1
ATOM 1360 C C . ILE A 1 174 ? -24.347 -29.220 4.411 1.00 51.44 174 ILE A C 1
ATOM 1362 O O . ILE A 1 174 ? -25.528 -28.885 4.494 1.00 51.44 174 ILE A O 1
ATOM 1366 N N . GLN A 1 175 ? -23.380 -28.320 4.190 1.00 47.94 175 GLN A N 1
ATOM 1367 C CA . GLN A 1 175 ? -23.657 -26.889 4.000 1.00 47.94 175 GLN A CA 1
ATOM 1368 C C . GLN A 1 175 ? -24.346 -26.573 2.662 1.00 47.94 175 GLN A C 1
ATOM 1370 O O . GLN A 1 175 ? -25.193 -25.681 2.625 1.00 47.94 175 GLN A O 1
ATOM 1375 N N . GLU A 1 176 ? -24.063 -27.317 1.588 1.00 51.00 176 GLU A N 1
ATOM 1376 C CA . GLU A 1 176 ? -24.795 -27.171 0.316 1.00 51.00 176 GLU A CA 1
ATOM 1377 C C . GLU A 1 176 ? -26.247 -27.676 0.402 1.00 51.00 176 GLU A C 1
ATOM 1379 O O . GLU A 1 176 ? -27.138 -27.086 -0.208 1.00 51.00 176 GLU A O 1
ATOM 1384 N N . ALA A 1 177 ? -26.526 -28.699 1.217 1.00 46.06 177 ALA A N 1
ATOM 1385 C CA . ALA A 1 177 ? -27.884 -29.219 1.424 1.00 46.06 177 ALA A CA 1
ATOM 1386 C C . ALA A 1 177 ? -28.781 -28.317 2.303 1.00 46.06 177 ALA A C 1
ATOM 1388 O O . ALA A 1 177 ? -29.984 -28.552 2.405 1.00 46.06 177 ALA A O 1
ATOM 1389 N N . MET A 1 178 ? -28.219 -27.276 2.927 1.00 45.41 178 MET A N 1
ATOM 1390 C CA . MET A 1 178 ? -28.900 -26.375 3.868 1.00 45.41 178 MET A CA 1
ATOM 1391 C C . MET A 1 178 ? -29.051 -24.939 3.331 1.00 45.41 178 MET A C 1
ATOM 1393 O O . MET A 1 178 ? -29.067 -23.988 4.109 1.00 45.41 178 MET A O 1
ATOM 1397 N N . LYS A 1 179 ? -29.182 -24.746 2.011 1.00 45.22 179 LYS A N 1
ATOM 1398 C CA . LYS A 1 179 ? -29.628 -23.465 1.426 1.00 45.22 179 LYS A CA 1
ATOM 1399 C C . LYS A 1 179 ? -31.165 -23.402 1.387 1.00 45.22 179 LYS A C 1
ATOM 1401 O O . LYS A 1 179 ? -31.765 -24.066 0.542 1.00 45.22 179 LYS A O 1
ATOM 1406 N N . PRO A 1 180 ? -31.847 -22.583 2.213 1.00 49.59 180 PRO A N 1
ATOM 1407 C CA . PRO A 1 180 ? -33.268 -22.323 2.047 1.00 49.59 180 PRO A CA 1
ATOM 1408 C C . PRO A 1 180 ? -33.435 -21.131 1.099 1.00 49.59 180 PRO A C 1
ATOM 1410 O O . PRO A 1 180 ? -33.613 -20.000 1.543 1.00 49.59 180 PRO A O 1
ATOM 1413 N N . SER A 1 181 ? -33.321 -21.330 -0.216 1.00 52.53 181 SER A N 1
ATOM 1414 C CA . SER A 1 181 ? -33.443 -20.189 -1.144 1.00 52.53 181 SER A CA 1
ATOM 1415 C C . SER A 1 181 ? -34.033 -20.494 -2.523 1.00 52.53 181 SER A C 1
ATOM 1417 O O . SER A 1 181 ? -33.767 -19.768 -3.475 1.00 52.53 181 SER A O 1
ATOM 1419 N N . ALA A 1 182 ? -34.924 -21.486 -2.628 1.00 48.00 182 ALA A N 1
ATOM 1420 C CA . ALA A 1 182 ?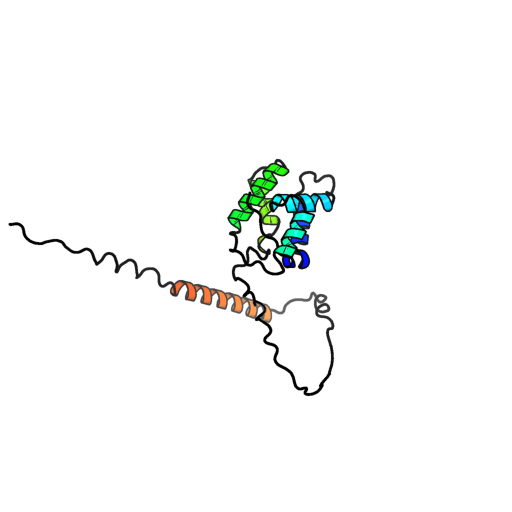 -35.764 -21.659 -3.825 1.00 48.00 182 ALA A CA 1
ATOM 1421 C C . ALA A 1 182 ? -37.283 -21.721 -3.559 1.00 48.00 182 ALA A C 1
ATOM 1423 O O . ALA A 1 182 ? -38.061 -21.711 -4.506 1.00 48.00 182 ALA A O 1
ATOM 1424 N N . GLN A 1 183 ? -37.744 -21.723 -2.301 1.00 44.62 183 GLN A N 1
ATOM 1425 C CA . GLN A 1 183 ? -39.180 -21.874 -1.998 1.00 44.62 183 GLN A CA 1
ATOM 1426 C C . GLN A 1 183 ? -39.946 -20.554 -1.799 1.00 44.62 183 GLN A C 1
ATOM 1428 O O . GLN A 1 183 ? -41.173 -20.559 -1.830 1.00 44.62 183 GLN A O 1
ATOM 1433 N N . MET A 1 184 ? -39.263 -19.410 -1.672 1.00 42.47 184 MET A N 1
ATOM 1434 C CA . MET A 1 184 ? -39.944 -18.122 -1.453 1.00 42.47 184 MET A CA 1
ATOM 1435 C C . MET A 1 184 ? -40.406 -17.432 -2.752 1.00 42.47 184 MET A C 1
ATOM 1437 O O . MET A 1 184 ? -41.285 -16.577 -2.707 1.00 42.47 184 MET A O 1
ATOM 1441 N N . ALA A 1 185 ? -39.861 -17.807 -3.916 1.00 44.44 185 ALA A N 1
ATOM 1442 C CA . ALA A 1 185 ? -40.242 -17.212 -5.203 1.00 44.44 185 ALA A CA 1
ATOM 1443 C C . ALA A 1 185 ? -41.532 -17.816 -5.800 1.00 44.44 185 ALA A C 1
ATOM 1445 O O . ALA A 1 185 ? -42.205 -17.161 -6.589 1.00 44.44 185 ALA A O 1
ATOM 1446 N N . ALA A 1 186 ? -41.917 -19.034 -5.398 1.00 46.97 186 ALA A N 1
ATOM 1447 C CA . ALA A 1 186 ? -43.107 -19.712 -5.924 1.00 46.97 186 ALA A CA 1
ATOM 1448 C C . ALA A 1 186 ? -44.422 -19.278 -5.246 1.00 46.97 186 ALA A C 1
ATOM 1450 O O . ALA A 1 186 ? -45.490 -19.435 -5.829 1.00 46.97 186 ALA A O 1
ATOM 1451 N N . ILE A 1 187 ? -44.365 -18.705 -4.038 1.00 47.78 187 ILE A N 1
ATOM 1452 C CA . ILE A 1 187 ? -45.570 -18.265 -3.311 1.00 47.78 187 ILE A CA 1
ATOM 1453 C C . ILE A 1 187 ? -46.041 -16.884 -3.805 1.00 47.78 187 ILE A C 1
ATOM 1455 O O . ILE A 1 187 ? -47.237 -16.608 -3.822 1.00 47.78 187 ILE A O 1
ATOM 1459 N N . HIS A 1 188 ? -45.129 -16.032 -4.288 1.00 45.84 188 HIS A N 1
ATOM 1460 C CA . HIS A 1 188 ? -45.468 -14.666 -4.708 1.00 45.84 188 HIS A CA 1
ATOM 1461 C C . HIS A 1 188 ? -46.027 -14.562 -6.145 1.00 45.84 188 HIS A C 1
ATOM 1463 O O . HIS A 1 188 ? -46.639 -13.555 -6.492 1.00 45.84 188 HIS A O 1
ATOM 1469 N N . GLU A 1 189 ? -45.881 -15.602 -6.975 1.00 48.78 189 GLU A N 1
ATOM 1470 C CA . GLU A 1 189 ? -46.521 -15.691 -8.305 1.00 48.78 189 GLU A CA 1
ATOM 1471 C C . GLU A 1 189 ? -47.938 -16.303 -8.256 1.00 48.78 189 GLU A C 1
ATOM 1473 O O . GLU A 1 189 ? -48.646 -16.292 -9.261 1.00 48.78 189 GLU A O 1
ATOM 1478 N N . ALA A 1 190 ? -48.397 -16.786 -7.092 1.00 46.00 190 ALA A N 1
ATOM 1479 C CA . ALA A 1 190 ? -49.735 -17.364 -6.911 1.00 46.00 190 ALA A CA 1
ATOM 1480 C C . ALA A 1 190 ? -50.807 -16.354 -6.436 1.00 46.00 190 ALA A C 1
ATOM 1482 O O . ALA A 1 190 ? -51.969 -16.722 -6.291 1.00 46.00 190 ALA A O 1
ATOM 1483 N N . MET A 1 191 ? -50.453 -15.079 -6.222 1.00 45.31 191 MET A N 1
ATOM 1484 C CA . MET A 1 191 ? -51.386 -14.009 -5.818 1.00 45.31 191 MET A CA 1
ATOM 1485 C C . MET A 1 191 ? -51.635 -12.966 -6.923 1.00 45.31 191 MET A C 1
ATOM 1487 O O . MET A 1 191 ? -51.711 -11.768 -6.656 1.00 45.31 191 MET A O 1
ATOM 1491 N N . LYS A 1 192 ? -51.814 -13.400 -8.176 1.00 45.09 192 LYS A N 1
ATOM 1492 C CA . LYS A 1 192 ? -52.508 -12.577 -9.183 1.00 45.09 192 LYS A CA 1
ATOM 1493 C C . LYS A 1 192 ? -54.016 -12.682 -8.916 1.00 45.09 192 LYS A C 1
ATOM 1495 O O . LYS A 1 192 ? -54.541 -13.790 -9.004 1.00 45.09 192 LYS A O 1
ATOM 1500 N N . PRO A 1 193 ? -54.743 -11.593 -8.608 1.00 42.06 193 PRO A N 1
ATOM 1501 C CA . PRO A 1 193 ? -56.196 -11.644 -8.598 1.00 42.06 193 PRO A CA 1
ATOM 1502 C C . PRO A 1 193 ? -56.673 -11.859 -10.034 1.00 42.06 193 PRO A C 1
ATOM 1504 O O . PRO A 1 193 ? -56.462 -11.021 -10.912 1.00 42.06 193 PRO A O 1
ATOM 1507 N N . SER A 1 194 ? -57.317 -12.993 -10.275 1.00 46.25 194 SER A N 1
ATOM 1508 C CA . SER A 1 194 ? -58.159 -13.239 -11.436 1.00 46.25 194 SER A CA 1
ATOM 1509 C C . SER A 1 194 ? -59.324 -12.244 -11.413 1.00 46.25 194 SER A C 1
ATOM 1511 O O . SER A 1 194 ? -60.362 -12.477 -10.800 1.00 46.25 194 SER A O 1
ATOM 1513 N N . ALA A 1 195 ? -59.151 -11.107 -12.085 1.00 46.12 195 ALA A N 1
ATOM 1514 C CA . ALA A 1 195 ? -60.249 -10.227 -12.453 1.00 46.12 195 ALA A CA 1
ATOM 1515 C C . ALA A 1 195 ? -61.046 -10.883 -13.594 1.00 46.12 195 ALA A C 1
ATOM 1517 O O . ALA A 1 195 ? -60.824 -10.617 -14.771 1.00 46.12 195 ALA A O 1
ATOM 1518 N N . GLN A 1 196 ? -61.968 -11.773 -13.235 1.00 42.06 196 GLN A N 1
ATOM 1519 C CA . GLN A 1 196 ? -63.123 -12.109 -14.063 1.00 42.06 196 GLN A CA 1
ATOM 1520 C C . GLN A 1 196 ? -64.375 -11.798 -13.247 1.00 42.06 196 GLN A C 1
ATOM 1522 O O . GLN A 1 196 ? -64.907 -12.644 -12.537 1.00 42.06 196 GLN A O 1
ATOM 1527 N N . MET A 1 197 ? -64.836 -10.554 -13.346 1.00 37.97 197 MET A N 1
ATOM 1528 C CA . MET A 1 197 ? -66.232 -10.224 -13.096 1.00 37.97 197 MET A CA 1
ATOM 1529 C C . MET A 1 197 ? -66.845 -9.776 -14.419 1.00 37.97 197 MET A C 1
ATOM 1531 O O . MET A 1 197 ? -66.451 -8.759 -14.979 1.00 37.97 197 MET A O 1
ATOM 1535 N N . ALA A 1 198 ? -67.732 -10.645 -14.903 1.00 36.34 198 ALA A N 1
ATOM 1536 C CA . ALA A 1 198 ? -68.921 -10.412 -15.712 1.00 36.34 198 ALA A CA 1
ATOM 1537 C C . ALA A 1 198 ? -68.904 -9.245 -16.715 1.00 36.34 198 ALA A C 1
ATOM 1539 O O . ALA A 1 198 ? -68.989 -8.070 -16.361 1.00 36.34 198 ALA A O 1
ATOM 1540 N N . ALA A 1 199 ? -68.940 -9.621 -17.995 1.00 37.41 199 ALA A N 1
ATOM 1541 C CA . ALA A 1 199 ? -69.655 -8.851 -18.996 1.00 37.41 199 ALA A CA 1
ATOM 1542 C C . ALA A 1 199 ? -71.140 -8.730 -18.588 1.00 37.41 199 ALA A C 1
ATOM 1544 O O . ALA A 1 199 ? -71.743 -9.724 -18.186 1.00 37.41 199 ALA A O 1
ATOM 1545 N N . ILE A 1 200 ? -71.617 -7.483 -18.632 1.00 38.75 200 ILE A N 1
ATOM 1546 C CA . ILE A 1 200 ? -72.948 -6.968 -19.015 1.00 38.75 200 ILE A CA 1
ATOM 1547 C C . ILE A 1 200 ? -74.053 -8.013 -19.216 1.00 38.75 200 ILE A C 1
ATOM 1549 O O . ILE A 1 200 ? -73.889 -8.875 -20.109 1.00 38.75 200 ILE A O 1
#

Secondary structure (DSSP, 8-s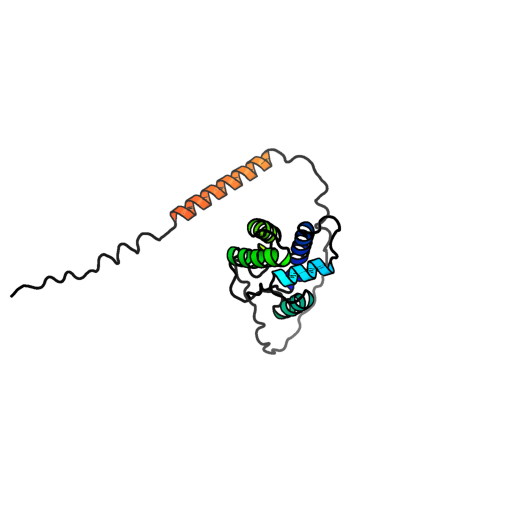tate):
-------HHHHHTSHHHHHHHHHHHS-S--SSPPPHHHHHHHHHHHHT-SSHHHHHHHHHHH-SS--SPPPPHHHHHHHHHHHHHHHHT--HHHHHHHHHHT-GGGSGGG-SSPPP--------------------------TTSSS-------HHHHHHHHHHHHHHHHHHHHHHTT---SSSTTTTTS----------

Foldseek 3Di:
DDAAAFALQCVVVCLQVLLLVLQQCLQLPPVDRDDSLVSQQLSNVLNPHNGNVRNNVRNVVCYNAHDDAADDLVVSLQSSLVSCCVVRVDDSVSSSVSSVSSVCCPGRSNDPDHDPPPDPPPDPDDDDDDDDDDDDDDDDDDPPPPPDDDDDDDPVVVVVVVVVVVVVVVVVVVVVVPDPPDPPVVVVVVPDPPPDDDDD

pLDDT: mean 71.9, std 23.88, range [31.66, 97.38]

Sequence (200 aa):
MVRIPVTSADLDTGRIKSSISKLSKHHPDQSVKPKRSTVQHTFAQILGYGGYEELRSQAKKNGAIYSGQSLELDDVVTHISLRISRYWNVSIEKAESIAVALGLVHLDVFRPIPRSIQMPHLREVRVSPSERLVRVPLLQKSLFDAVRQATVMPMAQMELFRAGLEAMAHIAAIQEAMKPSAQMAAIHEAMKPSAQMAAI